Protein AF-X1TT04-F1 (afdb_monomer)

Mean predicted aligned error: 15.42 Å

Solvent-accessible surface area (backbone atoms only — not comparable to full-atom values): 13327 Å² total; per-residue (Å²): 134,83,80,74,73,79,76,74,80,78,68,80,85,55,97,66,87,85,88,72,54,62,75,74,42,63,95,49,75,36,64,63,37,73,50,68,64,34,17,49,68,59,37,52,58,70,86,73,80,67,95,70,74,78,57,73,92,75,58,85,67,85,78,64,88,74,67,52,66,62,53,50,46,49,50,48,49,51,55,49,60,69,23,33,74,77,40,77,45,82,38,61,54,45,74,81,89,59,100,59,74,47,50,67,12,65,64,59,32,64,75,67,73,50,54,81,77,74,64,67,78,80,76,73,47,74,64,57,54,49,62,72,68,42,73,74,93,63,72,75,72,76,76,77,82,75,81,58,94,84,64,83,81,89,79,49,73,66,58,53,52,36,34,76,74,32,60,64,56,28,41,40,52,74,70,71,52,56,89,70,84,79,56,68,70,58,56,53,51,51,52,51,54,50,52,52,51,52,51,53,52,45,68,73,71,105

Secondary structure (DSSP, 8-state):
-----------TTSSS-----TTTTTT--EEEEEE---BTBBTTBPPPPPSSPPPGGG--S-PPSS-HHHHHHHHHHHHHHTTEEEEEEE---S-SSSSSPPPBPHHHHHHTT--TTTS------HHHHHHHTSPP---S---PPPPPTT------HHHHHHHHH-HHHHIIIIIS---PPPPHHHHHHHHHHHHHHHHHHHHHH-

Nearest PDB structures (foldseek):
  2pjr-assembly1_G  TM=7.360E-01  e=1.125E-06  Geobacillus stearothermophilus
  7mr1-assembly1_C  TM=4.441E-01  e=1.456E-03  Escherichia coli K-12
  8b1u-assembly1_C  TM=4.060E-01  e=7.419E-03  Escherichia coli
  1w36-assembly1_C  TM=4.152E-01  e=1.423E-02  Escherichia coli
  7mr4-assembly1_C  TM=4.344E-01  e=2.396E-02  Escherichia coli K-12

InterPro domains:
  IPR000212 UvrD-like helicase [PTHR11070] (14-123)
  IPR014017 UvrD-like helicase, C-terminal [PF13361] (13-93)
  IPR027417 P-loop containing nucleoside triphosphate hydrolase [G3DSA:3.40.50.300] (9-110)
  IPR027417 P-loop containing nucleoside triphosphate hydrolase [SSF52540] (10-129)
  IPR038726 PD-(D/E)XK endonuclease-like domain, AddAB-type [PF12705] (154-204)

Foldseek 3Di:
DDPPDDPDDDDPVDPDDDDDDLVVCQPAADQEAEAPAQFPCVQVPDDDDDPDDDDPVPPPDDQDPDDSSNVVSLVSVVSRQVSHDHYYHYYHFQCPPDPGGIHGHPSVCVVVVHDPVNPDDPPQDPVNVCVVPPDPPPPPPDPQDDDDPPDDDPDDPVLVVLCVVPVVSSCVCPPVNPDDDDDPVVVVVVVVVVVVVVVVVVVVVD

Sequence (206 aa):
AGDDPAAAEIDMEIDAVNVLTVHKAKGLEFPVVIMANLVSQRFPSYFRREGIPLPDPLIKDILPSGNFHLQEERRLFYVGMTRAKKELYFTSARDCGGKRPRKISQFIMEALDLSKADVVPNKVSSLEVIERNAPPVGKKGQREETIPPTEILTLSYRRIDDYLTCPLKYRCVHIIRVPIMQHHAVVYGSALHEAVQKYYRRRLSG

Organism: NCBI:txid412755

pLDDT: mean 83.2, std 12.5, range [34.94, 97.88]

Structure (mmCIF, N/CA/C/O backbone):
data_AF-X1TT04-F1
#
_entry.id   AF-X1TT04-F1
#
loop_
_atom_site.group_PDB
_atom_site.id
_atom_site.type_symbol
_atom_site.label_atom_id
_atom_site.label_alt_id
_atom_site.label_comp_id
_atom_site.label_asym_id
_atom_site.label_entity_id
_atom_site.label_seq_id
_atom_site.pdbx_PDB_ins_code
_atom_site.Cartn_x
_atom_site.Cartn_y
_atom_site.Cartn_z
_atom_site.occupancy
_atom_site.B_iso_or_equiv
_atom_site.auth_seq_id
_atom_site.auth_comp_id
_atom_site.auth_asym_id
_atom_site.auth_atom_id
_atom_site.pdbx_PDB_model_num
ATOM 1 N N . ALA A 1 1 ? 24.170 13.467 -4.706 1.00 34.94 1 ALA A N 1
ATOM 2 C CA . ALA A 1 1 ? 22.902 14.089 -4.297 1.00 34.94 1 ALA A CA 1
ATOM 3 C C . ALA A 1 1 ? 21.804 13.305 -4.991 1.00 34.94 1 ALA A C 1
ATOM 5 O O . ALA A 1 1 ? 21.786 13.289 -6.213 1.00 34.94 1 ALA A O 1
ATOM 6 N N . GLY A 1 2 ? 21.052 12.502 -4.239 1.00 40.78 2 GLY A N 1
ATOM 7 C CA . GLY A 1 2 ? 19.919 11.765 -4.788 1.00 40.78 2 GLY A CA 1
ATOM 8 C C . GLY A 1 2 ? 18.729 12.704 -4.794 1.00 40.78 2 GLY A C 1
ATOM 9 O O . GLY A 1 2 ? 18.229 13.024 -3.721 1.00 40.78 2 GLY A O 1
ATOM 10 N N . ASP A 1 3 ? 18.340 13.179 -5.972 1.00 45.09 3 ASP A N 1
ATOM 11 C CA . ASP A 1 3 ? 17.012 13.748 -6.154 1.00 45.09 3 ASP A CA 1
ATOM 12 C C . ASP A 1 3 ? 16.016 12.610 -5.923 1.00 45.09 3 ASP A C 1
ATOM 14 O O . ASP A 1 3 ? 15.886 11.704 -6.750 1.00 45.09 3 ASP A O 1
ATOM 18 N N . ASP A 1 4 ? 15.348 12.623 -4.769 1.00 46.56 4 ASP A N 1
ATOM 19 C CA . ASP A 1 4 ? 14.064 11.944 -4.652 1.00 46.56 4 ASP A CA 1
ATOM 20 C C . ASP A 1 4 ? 13.157 12.585 -5.712 1.00 46.56 4 ASP A C 1
ATOM 22 O O . ASP A 1 4 ? 13.001 13.812 -5.704 1.00 46.56 4 ASP A O 1
ATOM 26 N N . PRO A 1 5 ? 12.596 11.819 -6.665 1.00 52.19 5 PRO A N 1
ATOM 27 C CA . PRO A 1 5 ? 11.718 12.406 -7.662 1.00 52.19 5 PRO A CA 1
ATOM 28 C C . PRO A 1 5 ? 10.579 13.117 -6.935 1.00 52.19 5 PRO A C 1
ATOM 30 O O . PRO A 1 5 ? 10.023 12.572 -5.977 1.0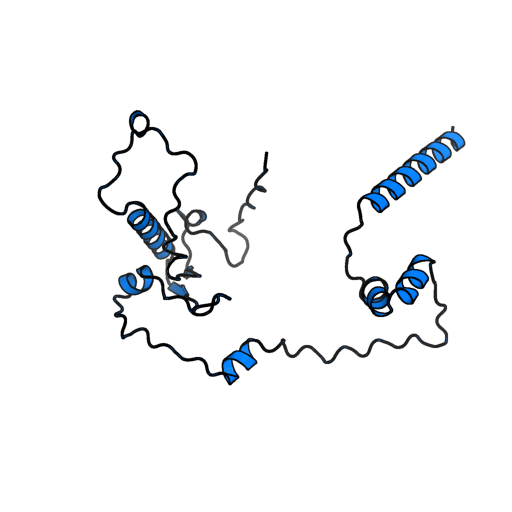0 52.19 5 PRO A O 1
ATOM 33 N N . ALA A 1 6 ? 10.248 14.331 -7.387 1.00 55.56 6 ALA A N 1
ATOM 34 C CA . ALA A 1 6 ? 9.125 15.096 -6.867 1.00 55.56 6 ALA A CA 1
ATOM 35 C C . ALA A 1 6 ? 7.911 14.167 -6.786 1.00 55.56 6 ALA A C 1
ATOM 37 O O . ALA A 1 6 ? 7.440 13.646 -7.801 1.00 55.56 6 ALA A O 1
ATOM 38 N N . ALA A 1 7 ? 7.476 13.872 -5.561 1.00 59.53 7 ALA A N 1
ATOM 39 C CA . ALA A 1 7 ? 6.348 12.991 -5.349 1.00 59.53 7 ALA A CA 1
ATOM 40 C C . ALA A 1 7 ? 5.154 13.634 -6.051 1.00 59.53 7 ALA A C 1
ATOM 42 O O . ALA A 1 7 ? 4.740 14.708 -5.624 1.00 59.53 7 ALA A O 1
ATOM 43 N N . ALA A 1 8 ? 4.659 12.997 -7.118 1.00 61.50 8 ALA A N 1
ATOM 44 C CA . ALA A 1 8 ? 3.568 13.518 -7.932 1.00 61.50 8 ALA A CA 1
ATOM 45 C C . ALA A 1 8 ? 2.470 14.089 -7.026 1.00 61.50 8 ALA A C 1
ATOM 47 O O . ALA A 1 8 ? 2.002 13.405 -6.104 1.00 61.50 8 ALA A O 1
ATOM 48 N N . GLU A 1 9 ? 2.139 15.362 -7.233 1.00 66.75 9 GLU A N 1
ATOM 49 C CA . GLU A 1 9 ? 1.009 15.982 -6.557 1.00 66.75 9 GLU A CA 1
ATOM 50 C C . GLU A 1 9 ? -0.247 15.248 -7.017 1.00 66.75 9 GLU A C 1
ATOM 52 O O . GLU A 1 9 ? -0.461 15.025 -8.209 1.00 66.75 9 GLU A O 1
ATOM 57 N N . ILE A 1 10 ? -1.013 14.758 -6.050 1.00 66.44 10 ILE A N 1
ATOM 58 C CA . ILE A 1 10 ? -2.205 13.969 -6.328 1.00 66.44 10 ILE A CA 1
ATOM 59 C C . ILE A 1 10 ? -3.331 14.971 -6.480 1.00 66.44 10 ILE A C 1
ATOM 61 O O . ILE A 1 10 ? -3.739 15.600 -5.504 1.00 66.44 10 ILE A O 1
ATOM 65 N N . ASP A 1 11 ? -3.796 15.116 -7.712 1.00 77.94 11 ASP A N 1
ATOM 66 C CA . ASP A 1 11 ? -4.992 15.876 -8.015 1.00 77.94 11 ASP A CA 1
ATOM 67 C C . ASP A 1 11 ? -6.220 15.104 -7.513 1.00 77.94 11 ASP A C 1
ATOM 69 O O . ASP A 1 11 ? -6.546 14.022 -8.005 1.00 77.94 11 ASP A O 1
ATOM 73 N N . MET A 1 12 ? -6.864 15.650 -6.481 1.00 77.25 12 MET A N 1
ATOM 74 C CA . MET A 1 12 ? -8.041 15.052 -5.850 1.00 77.25 12 MET A CA 1
ATOM 75 C C . MET A 1 12 ? -9.329 15.274 -6.655 1.00 77.25 12 MET A C 1
ATOM 77 O O . MET A 1 12 ? -10.357 14.711 -6.283 1.00 77.25 12 MET A O 1
ATOM 81 N N . GLU A 1 13 ? -9.297 16.083 -7.719 1.00 80.88 13 GLU A N 1
ATOM 82 C CA . GLU A 1 13 ? -10.451 16.310 -8.597 1.00 80.88 13 GLU A CA 1
ATOM 83 C C . GLU A 1 13 ? -10.649 15.176 -9.610 1.00 80.88 13 GLU A C 1
ATOM 85 O O . GLU A 1 13 ? -11.737 15.010 -10.164 1.00 80.88 13 GLU A O 1
ATOM 90 N N . ILE A 1 14 ? -9.618 14.358 -9.832 1.00 87.62 14 ILE A N 1
ATOM 91 C CA . ILE A 1 14 ? -9.696 13.207 -10.725 1.00 87.62 14 ILE A CA 1
ATOM 92 C C . ILE A 1 14 ? -10.577 12.129 -10.084 1.00 87.62 14 ILE A C 1
ATOM 94 O O . ILE A 1 14 ? -10.318 11.680 -8.966 1.00 87.62 14 ILE A O 1
ATOM 98 N N . ASP A 1 15 ? -11.585 11.661 -10.825 1.00 88.94 15 ASP A N 1
ATOM 99 C CA . ASP A 1 15 ? -12.436 10.534 -10.428 1.00 88.94 15 ASP A CA 1
ATOM 100 C C . ASP A 1 15 ? -11.651 9.210 -10.476 1.00 88.94 15 ASP A C 1
ATOM 102 O O . ASP A 1 15 ? -11.662 8.464 -11.459 1.00 88.94 15 ASP A O 1
ATOM 106 N N . ALA A 1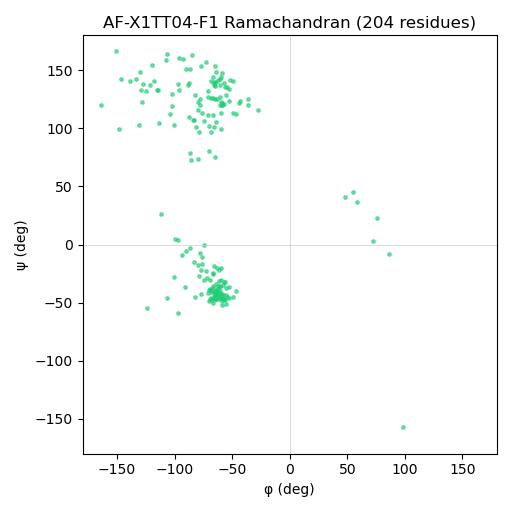 16 ? -10.875 8.964 -9.420 1.00 89.44 16 ALA A N 1
ATOM 107 C CA . ALA A 1 16 ? -9.999 7.814 -9.279 1.00 89.44 16 ALA A CA 1
ATOM 108 C C . ALA A 1 16 ? -9.806 7.408 -7.809 1.00 89.44 16 ALA A C 1
ATOM 110 O O . ALA A 1 16 ? -10.102 8.140 -6.863 1.00 89.44 16 ALA A O 1
ATOM 111 N N . VAL A 1 17 ? -9.258 6.206 -7.606 1.00 91.69 17 VAL A N 1
ATOM 112 C CA . VAL A 1 17 ? -8.887 5.719 -6.273 1.00 91.69 17 VAL A CA 1
ATOM 113 C C . VAL A 1 17 ? -7.576 6.365 -5.829 1.00 91.69 17 VAL A C 1
ATOM 115 O O . VAL A 1 17 ? -6.525 6.151 -6.434 1.00 91.69 17 VAL A O 1
ATOM 118 N N . ASN A 1 18 ? -7.625 7.092 -4.714 1.00 91.38 18 ASN A N 1
ATOM 119 C CA . ASN A 1 18 ? -6.454 7.739 -4.131 1.00 91.38 18 ASN A CA 1
ATOM 120 C C . ASN A 1 18 ? -5.604 6.750 -3.324 1.00 91.38 18 ASN A C 1
ATOM 122 O O . ASN A 1 18 ? -6.028 6.244 -2.283 1.00 91.38 18 ASN A O 1
ATOM 126 N N . VAL A 1 19 ? -4.370 6.507 -3.775 1.00 93.25 19 VAL A N 1
ATOM 127 C CA . VAL A 1 19 ? -3.396 5.660 -3.069 1.00 93.25 19 VAL A CA 1
ATOM 128 C C . VAL A 1 19 ? -2.404 6.547 -2.320 1.00 93.25 19 VAL A C 1
ATOM 130 O O . VAL A 1 19 ? -1.487 7.117 -2.907 1.00 93.25 19 VAL A O 1
ATOM 133 N N . LEU A 1 20 ? -2.594 6.664 -1.004 1.00 92.38 20 LEU A N 1
ATOM 134 C CA . LEU A 1 20 ? -1.842 7.575 -0.138 1.00 92.38 20 LEU A CA 1
ATOM 135 C C . LEU A 1 20 ? -1.079 6.837 0.961 1.00 92.38 20 LEU A C 1
ATOM 137 O O . LEU A 1 20 ? -1.480 5.772 1.429 1.00 92.38 20 LEU A O 1
ATOM 141 N N . THR A 1 21 ? 0.004 7.456 1.436 1.00 92.62 21 THR A N 1
ATOM 142 C CA . THR A 1 21 ? 0.583 7.090 2.733 1.00 92.62 21 THR A CA 1
ATOM 143 C C . THR A 1 21 ? -0.270 7.679 3.858 1.00 92.62 21 THR A C 1
ATOM 145 O O . THR A 1 21 ? -0.893 8.727 3.692 1.00 92.62 21 THR A O 1
ATOM 148 N N . VAL A 1 22 ? -0.256 7.048 5.036 1.00 92.44 22 VAL A N 1
ATOM 149 C CA . VAL A 1 22 ? -1.005 7.529 6.216 1.00 92.44 22 VAL A CA 1
ATOM 150 C C . VAL A 1 22 ? -0.643 8.980 6.567 1.00 92.44 22 VAL A C 1
ATOM 152 O O . VAL A 1 22 ? -1.518 9.770 6.906 1.00 92.44 22 VAL A O 1
ATOM 155 N N . HIS A 1 23 ? 0.630 9.353 6.407 1.00 90.81 23 HIS A N 1
ATOM 156 C CA . HIS A 1 23 ? 1.103 10.722 6.614 1.00 90.81 23 HIS A CA 1
ATOM 157 C C . HIS A 1 23 ? 0.494 11.709 5.611 1.00 90.81 23 HIS A C 1
ATOM 159 O O . HIS A 1 23 ? 0.001 12.756 6.021 1.00 90.81 23 HIS A O 1
ATOM 165 N N . LYS A 1 24 ? 0.481 11.368 4.312 1.00 90.75 24 LYS A N 1
ATOM 166 C CA . LYS A 1 24 ? -0.113 12.220 3.267 1.00 90.75 24 LYS A CA 1
ATOM 167 C C . LYS A 1 24 ? -1.632 12.347 3.393 1.00 90.75 24 LYS A C 1
ATOM 169 O O . LYS A 1 24 ? -2.190 13.337 2.946 1.00 90.75 24 LYS A O 1
ATOM 174 N N . ALA A 1 25 ? -2.298 11.373 4.009 1.00 91.56 25 ALA A N 1
ATOM 175 C CA . ALA A 1 25 ? -3.738 11.428 4.240 1.00 91.56 25 ALA A CA 1
ATOM 176 C C . ALA A 1 25 ? -4.141 12.376 5.389 1.00 91.56 25 ALA A C 1
ATOM 178 O O . ALA A 1 25 ? -5.328 12.644 5.573 1.00 91.56 25 ALA A O 1
ATOM 179 N N . LYS A 1 26 ? -3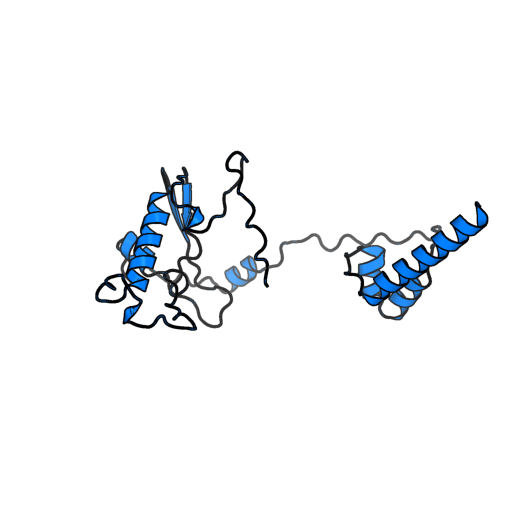.191 12.874 6.196 1.00 91.25 26 LYS A N 1
ATOM 180 C CA . LYS A 1 26 ? -3.487 13.760 7.330 1.00 91.25 26 LYS A CA 1
ATOM 181 C C . LYS A 1 26 ? -4.160 15.050 6.847 1.00 91.25 26 LYS A C 1
ATOM 183 O O . LYS A 1 26 ? -3.623 15.750 6.001 1.00 91.25 26 LYS A O 1
ATOM 188 N N . GLY A 1 27 ? -5.314 15.376 7.430 1.00 91.75 27 GLY A N 1
ATOM 189 C CA . GLY A 1 27 ? -6.108 16.556 7.056 1.00 91.75 27 GLY A CA 1
ATOM 190 C C . GLY A 1 27 ? -7.068 16.324 5.886 1.00 91.75 27 GLY A C 1
ATOM 191 O O . GLY A 1 27 ? -7.921 17.167 5.639 1.00 91.75 27 GLY A O 1
ATOM 192 N N . LEU A 1 28 ? -6.982 15.171 5.220 1.00 92.94 28 LEU A N 1
ATOM 193 C CA . LEU A 1 28 ? -7.941 14.736 4.209 1.00 92.94 28 LEU A CA 1
ATOM 194 C C . LEU A 1 28 ? -8.987 13.811 4.835 1.00 92.94 28 LEU A C 1
ATOM 196 O O . LEU A 1 28 ? -8.763 13.238 5.904 1.00 92.94 28 LEU A O 1
ATOM 200 N N . GLU A 1 29 ? -10.126 13.650 4.171 1.00 94.75 29 GLU A N 1
ATOM 201 C CA . GLU A 1 29 ? -11.177 12.723 4.586 1.00 94.75 29 GLU A CA 1
ATOM 202 C C . GLU A 1 29 ? -11.885 12.139 3.366 1.00 94.75 29 GLU A C 1
ATOM 204 O O . GLU A 1 29 ? -12.158 12.849 2.398 1.00 94.75 29 GLU A O 1
ATOM 209 N N . PHE A 1 30 ? -12.245 10.860 3.441 1.00 95.19 30 PHE A N 1
ATOM 210 C CA . PHE A 1 30 ? -12.817 10.112 2.326 1.00 95.19 30 PHE A CA 1
ATOM 211 C C . PHE A 1 30 ? -14.092 9.376 2.756 1.00 95.19 30 PHE A C 1
ATOM 213 O O . PHE A 1 30 ? -14.190 8.938 3.905 1.00 95.19 30 PHE A O 1
ATOM 220 N N . PRO A 1 31 ? -15.079 9.192 1.857 1.00 96.06 31 PRO A N 1
ATOM 221 C CA . PRO A 1 31 ? -16.264 8.384 2.148 1.00 96.06 31 PRO A CA 1
ATOM 222 C C . PRO A 1 31 ? -15.909 6.963 2.601 1.00 96.06 31 PRO A C 1
ATOM 224 O O . PRO A 1 31 ? -16.467 6.475 3.583 1.00 96.06 31 PRO A O 1
ATOM 227 N N . VAL A 1 32 ? -14.946 6.342 1.917 1.00 97.31 32 VAL A N 1
ATOM 228 C CA . VAL A 1 32 ? -14.467 4.982 2.173 1.00 97.31 32 VAL A CA 1
ATOM 229 C C . VAL A 1 32 ? -12.948 5.008 2.290 1.00 97.31 32 VAL A C 1
ATOM 231 O O . VAL A 1 32 ? -12.276 5.599 1.445 1.00 97.31 32 VAL A O 1
ATOM 234 N N . VAL A 1 33 ? -12.399 4.357 3.316 1.00 97.75 33 VAL A N 1
ATOM 235 C CA . VAL A 1 33 ? -10.948 4.199 3.497 1.00 97.75 33 VAL A CA 1
ATOM 236 C C . VAL A 1 33 ? -10.603 2.725 3.626 1.00 97.75 33 VAL A C 1
ATOM 238 O O . VAL A 1 33 ? -11.193 1.998 4.421 1.00 97.75 33 VAL A O 1
ATOM 241 N N . ILE A 1 34 ? -9.596 2.293 2.869 1.00 97.88 34 ILE A N 1
ATOM 242 C CA . ILE A 1 34 ? -9.035 0.945 2.953 1.00 97.88 34 ILE A CA 1
ATOM 243 C C . ILE A 1 34 ? -7.607 1.065 3.479 1.00 97.88 34 ILE A C 1
ATOM 245 O O . ILE A 1 34 ? -6.692 1.460 2.756 1.00 97.88 34 ILE A O 1
ATOM 249 N N . MET A 1 35 ? -7.397 0.714 4.746 1.00 96.44 35 MET A N 1
ATOM 250 C CA . MET A 1 35 ? -6.060 0.653 5.328 1.00 96.44 35 MET A CA 1
ATOM 251 C C . MET A 1 35 ? -5.427 -0.696 4.993 1.00 96.44 35 MET A C 1
ATOM 253 O O . MET A 1 35 ? -5.810 -1.744 5.525 1.00 96.44 35 MET A O 1
ATOM 257 N N . ALA A 1 36 ? -4.464 -0.662 4.075 1.00 94.19 36 ALA A N 1
ATOM 258 C CA . ALA A 1 36 ? -3.834 -1.856 3.539 1.00 94.19 36 ALA A CA 1
ATOM 259 C C . ALA A 1 36 ? -2.562 -2.280 4.283 1.00 94.19 36 ALA A C 1
ATOM 261 O O . ALA A 1 36 ? -1.895 -1.479 4.935 1.00 94.19 36 ALA A O 1
ATOM 262 N N . ASN A 1 37 ? -2.195 -3.556 4.117 1.00 91.38 37 ASN A N 1
ATOM 263 C CA . ASN A 1 37 ? -0.932 -4.128 4.597 1.00 91.38 37 ASN A CA 1
ATOM 264 C C . ASN A 1 37 ? -0.724 -4.002 6.121 1.00 91.38 37 ASN A C 1
ATOM 266 O O . ASN A 1 37 ? 0.396 -3.820 6.608 1.00 91.38 37 ASN A O 1
ATOM 270 N N . LEU A 1 38 ? -1.809 -4.136 6.887 1.00 94.12 38 LEU A N 1
ATOM 271 C CA . LEU A 1 38 ? -1.806 -4.082 8.347 1.00 94.12 38 LEU A CA 1
ATOM 272 C C . LEU A 1 38 ? -1.335 -5.415 8.932 1.00 94.12 38 LEU A C 1
ATOM 274 O O . LEU A 1 38 ? -2.086 -6.247 9.453 1.00 94.12 38 LEU A O 1
ATOM 278 N N . VAL A 1 39 ? -0.037 -5.624 8.801 1.00 92.44 39 VAL A N 1
ATOM 279 C CA . VAL A 1 39 ? 0.671 -6.840 9.170 1.00 92.44 39 VAL A CA 1
ATOM 280 C C . VAL A 1 39 ? 1.687 -6.495 10.257 1.00 92.44 39 VAL A C 1
ATOM 282 O O . VAL A 1 39 ? 2.341 -5.451 10.211 1.00 92.44 39 VAL A O 1
ATOM 285 N N . SER A 1 40 ? 1.845 -7.379 11.242 1.00 89.38 40 SER A N 1
ATOM 286 C CA . SER A 1 40 ? 2.838 -7.219 12.304 1.00 89.38 40 SER A CA 1
ATOM 287 C C . SER A 1 40 ? 4.225 -6.984 11.702 1.00 89.38 40 SER A C 1
ATOM 289 O O . SER A 1 40 ? 4.638 -7.706 10.788 1.00 89.38 40 SER A O 1
ATOM 291 N N . GLN A 1 41 ? 4.941 -5.989 12.235 1.00 87.69 41 GLN A N 1
ATOM 292 C CA . GLN A 1 41 ? 6.271 -5.559 11.789 1.00 87.69 41 GLN A CA 1
ATOM 293 C C . GLN A 1 41 ? 6.322 -4.817 10.442 1.00 87.69 41 GLN A C 1
ATOM 295 O O . GLN A 1 41 ? 7.404 -4.482 9.953 1.00 87.69 41 GLN A O 1
ATOM 300 N N . ARG A 1 42 ? 5.165 -4.565 9.824 1.00 89.50 42 ARG A N 1
ATOM 301 C CA . ARG A 1 42 ? 4.997 -3.591 8.736 1.00 89.50 42 ARG A CA 1
ATOM 302 C C . ARG A 1 42 ? 4.271 -2.356 9.242 1.00 89.50 42 ARG A C 1
ATOM 304 O O . ARG A 1 42 ? 4.719 -1.252 8.968 1.00 89.50 42 ARG A O 1
ATOM 311 N N . PHE A 1 43 ? 3.192 -2.576 9.984 1.00 91.94 43 PHE A N 1
ATOM 312 C CA . PHE A 1 43 ? 2.419 -1.538 10.645 1.00 91.94 43 PHE A CA 1
ATOM 313 C C . PHE A 1 43 ? 1.842 -2.133 11.945 1.00 91.94 43 PHE A C 1
ATOM 315 O O . PHE A 1 43 ? 0.884 -2.903 11.866 1.00 91.94 43 PHE A O 1
ATOM 322 N N . PRO A 1 44 ? 2.431 -1.891 13.130 1.00 92.06 44 PRO A N 1
ATOM 323 C CA . PRO A 1 44 ? 3.540 -0.975 13.367 1.00 92.06 44 PRO A CA 1
ATOM 324 C C . PRO A 1 44 ? 4.841 -1.433 12.707 1.00 92.06 44 PRO A C 1
ATOM 326 O O . PRO A 1 44 ? 5.128 -2.635 12.627 1.00 92.06 44 PRO A O 1
ATOM 329 N N . SER A 1 45 ? 5.614 -0.464 12.230 1.00 89.75 45 SER A N 1
ATOM 330 C CA . SER A 1 45 ? 6.954 -0.690 11.698 1.00 89.75 45 SER A CA 1
ATOM 331 C C . SER A 1 45 ? 7.964 -0.992 12.817 1.00 89.75 45 SER A C 1
ATOM 333 O O . SER A 1 45 ? 7.763 -0.631 13.980 1.00 89.75 45 SER A O 1
ATOM 335 N N . TYR A 1 46 ? 9.077 -1.655 12.481 1.00 85.56 46 TYR A N 1
ATOM 336 C CA . TYR A 1 46 ? 10.210 -1.759 13.405 1.00 85.56 46 TYR A CA 1
ATOM 337 C C . TYR A 1 46 ? 10.810 -0.377 13.658 1.00 85.56 46 TYR A C 1
ATOM 339 O O . TYR A 1 46 ? 11.086 0.351 12.704 1.00 85.56 46 TYR A O 1
ATOM 347 N N . PHE A 1 47 ? 11.117 -0.076 14.921 1.00 82.50 47 PHE A N 1
ATOM 348 C CA . PHE A 1 47 ? 11.917 1.098 15.249 1.00 82.50 47 PHE A CA 1
ATOM 349 C C . PHE A 1 47 ? 13.276 0.998 14.555 1.00 82.50 47 PHE A C 1
ATOM 351 O O . PHE A 1 47 ? 14.037 0.050 14.779 1.00 82.50 47 PHE A O 1
ATOM 358 N N . ARG A 1 48 ? 13.579 1.978 13.705 1.00 77.88 48 ARG A N 1
ATOM 359 C CA . ARG A 1 48 ? 14.902 2.138 13.112 1.00 77.88 48 ARG A CA 1
ATOM 360 C C . ARG A 1 48 ? 15.614 3.248 13.857 1.00 77.88 48 ARG A C 1
ATOM 362 O O . ARG A 1 48 ? 15.146 4.379 13.866 1.00 77.88 48 ARG A O 1
ATOM 369 N N . ARG A 1 49 ? 16.748 2.910 14.469 1.00 71.19 49 ARG A N 1
ATOM 370 C CA . ARG A 1 49 ? 17.652 3.921 15.016 1.00 71.19 49 ARG A CA 1
ATOM 371 C C . ARG A 1 49 ? 18.198 4.761 13.868 1.00 71.19 49 ARG A C 1
ATOM 373 O O . ARG A 1 49 ? 18.524 4.217 12.811 1.00 71.19 49 ARG A O 1
ATOM 380 N N . GLU A 1 50 ? 18.303 6.060 14.096 1.00 73.31 50 GLU A N 1
ATOM 381 C CA . GLU A 1 50 ? 19.033 6.945 13.196 1.00 73.31 50 GLU A CA 1
ATOM 382 C C . GLU A 1 50 ? 20.498 6.500 13.117 1.00 73.31 50 GLU A C 1
ATOM 384 O O . GLU A 1 50 ? 21.076 6.037 14.103 1.00 73.31 50 GLU A O 1
ATOM 389 N N . GLY A 1 51 ? 21.093 6.598 11.925 1.00 75.75 51 GLY A N 1
ATOM 390 C CA . GLY A 1 51 ? 22.479 6.174 11.704 1.00 75.75 51 GLY A CA 1
ATOM 391 C C . GLY A 1 51 ? 23.502 7.035 12.450 1.00 75.75 51 GLY A C 1
ATOM 392 O O . GLY A 1 51 ? 24.593 6.558 12.749 1.00 75.75 51 GLY A O 1
ATOM 393 N N . ILE A 1 52 ? 23.141 8.280 12.769 1.00 82.06 52 ILE A N 1
ATOM 394 C CA . ILE A 1 52 ? 23.948 9.222 13.544 1.00 82.06 52 ILE A CA 1
ATOM 395 C C . ILE A 1 52 ? 23.029 9.790 14.630 1.00 82.06 52 ILE A C 1
ATOM 397 O O . ILE A 1 52 ? 22.174 10.610 14.303 1.00 82.06 52 ILE A O 1
ATOM 401 N N . PRO A 1 53 ? 23.141 9.343 15.891 1.00 75.00 53 PRO A N 1
ATOM 402 C CA . PRO A 1 53 ? 22.303 9.871 16.958 1.00 75.00 53 PRO A CA 1
ATOM 403 C C . PRO A 1 53 ? 22.679 11.325 17.251 1.00 75.00 53 PRO A C 1
ATOM 405 O O . PRO A 1 53 ? 23.864 11.671 17.278 1.00 75.00 53 PRO A O 1
ATOM 408 N N . LEU A 1 54 ? 21.681 12.170 17.512 1.00 76.94 54 LEU A N 1
ATOM 409 C CA . LEU A 1 54 ? 21.952 13.485 18.079 1.00 76.94 54 LEU A CA 1
ATOM 410 C C . LEU A 1 54 ? 22.522 13.331 19.501 1.00 76.94 54 LEU A C 1
ATOM 412 O O . LEU A 1 54 ? 22.002 12.531 20.277 1.00 76.94 54 LEU A O 1
ATOM 416 N N . PRO A 1 55 ? 23.563 14.099 19.862 1.00 81.25 55 PRO A N 1
ATOM 417 C CA . PRO A 1 55 ? 24.029 14.198 21.238 1.00 81.25 55 PRO A CA 1
ATOM 418 C C . PRO A 1 55 ? 22.890 14.593 22.184 1.00 81.25 55 PRO A C 1
ATOM 420 O O . PRO A 1 55 ? 22.179 15.557 21.899 1.00 81.25 55 PRO A O 1
ATOM 423 N N . ASP A 1 56 ? 22.781 13.923 23.335 1.00 79.38 56 ASP A N 1
ATOM 424 C CA . ASP A 1 56 ? 21.745 14.180 24.351 1.00 79.38 56 ASP A CA 1
ATOM 425 C C . ASP A 1 56 ? 21.536 15.674 24.690 1.00 79.38 56 ASP A C 1
ATOM 427 O O . ASP A 1 56 ? 20.384 16.097 24.776 1.00 79.38 56 ASP A O 1
ATOM 431 N N . PRO A 1 57 ? 22.583 16.527 24.800 1.00 82.56 57 PRO A N 1
ATOM 432 C CA . PRO A 1 57 ? 22.403 17.953 25.096 1.00 82.56 57 PRO A CA 1
ATOM 433 C C . PRO A 1 57 ? 21.682 18.749 23.997 1.00 82.56 57 PRO A C 1
ATOM 435 O O . PRO A 1 57 ? 21.232 19.867 24.242 1.00 82.56 57 PRO A O 1
ATOM 438 N N . LEU A 1 58 ? 21.621 18.219 22.771 1.00 79.44 58 LEU A N 1
ATOM 439 C CA . LEU A 1 58 ? 20.963 18.853 21.626 1.00 79.44 58 LEU A CA 1
ATOM 440 C C . LEU A 1 58 ? 19.506 18.400 21.461 1.00 79.44 58 LEU A C 1
ATOM 442 O O . LEU A 1 58 ? 18.772 18.996 20.669 1.00 79.44 58 LEU A O 1
ATOM 446 N N . ILE A 1 59 ? 19.072 17.387 22.216 1.00 77.50 59 ILE A N 1
ATOM 447 C CA . ILE A 1 59 ? 17.690 16.911 22.233 1.00 77.50 59 ILE A CA 1
ATOM 448 C C . ILE A 1 59 ? 16.891 17.829 23.163 1.00 77.50 59 ILE A C 1
ATOM 450 O O . ILE A 1 59 ? 16.972 17.738 24.384 1.00 77.50 59 ILE A O 1
ATOM 454 N N . LYS A 1 60 ? 16.136 18.762 22.574 1.00 71.00 60 LYS A N 1
ATOM 455 C CA . LYS A 1 60 ? 15.312 19.733 23.319 1.00 71.00 60 LYS A CA 1
ATOM 456 C C . LYS A 1 60 ? 13.953 19.176 23.748 1.00 71.00 60 LYS A C 1
ATOM 458 O O . LYS A 1 60 ? 13.296 19.771 24.599 1.00 71.00 60 LYS A O 1
ATOM 463 N N . ASP A 1 61 ? 13.544 18.054 23.166 1.00 73.81 61 ASP A N 1
ATOM 464 C CA . ASP A 1 61 ? 12.253 17.433 23.430 1.00 73.81 61 ASP A CA 1
ATOM 465 C C . ASP A 1 61 ? 12.343 16.462 24.611 1.00 73.81 61 ASP A C 1
ATOM 467 O O . ASP A 1 61 ? 13.270 15.657 24.720 1.00 73.81 61 ASP A O 1
ATOM 471 N N . ILE A 1 62 ? 11.339 16.501 25.488 1.00 67.06 62 ILE A N 1
ATOM 472 C CA . ILE A 1 62 ? 11.178 15.508 26.551 1.00 67.06 62 ILE A CA 1
ATOM 473 C C . ILE A 1 62 ? 10.765 14.201 25.872 1.00 67.06 62 ILE A C 1
ATOM 475 O O . ILE A 1 62 ? 9.605 14.039 25.489 1.00 67.06 62 ILE A O 1
ATOM 479 N N . LEU A 1 63 ? 11.708 13.272 25.704 1.00 64.25 63 LEU A N 1
ATOM 480 C CA . LEU A 1 63 ? 11.400 11.939 25.192 1.00 64.25 63 LEU A CA 1
ATOM 481 C C . LEU A 1 63 ? 10.407 11.260 26.153 1.00 64.25 63 LEU A C 1
ATOM 483 O O . LEU A 1 63 ? 10.727 11.089 27.334 1.00 64.25 63 LEU A O 1
ATOM 487 N N . PRO A 1 64 ? 9.201 10.881 25.692 1.00 64.06 64 PRO A N 1
ATOM 488 C CA . PRO A 1 64 ? 8.222 10.229 26.550 1.00 64.06 64 PRO A CA 1
ATOM 489 C C . PRO A 1 64 ? 8.779 8.927 27.122 1.00 64.06 64 PRO A C 1
ATOM 491 O O . PRO A 1 64 ? 9.496 8.189 26.442 1.00 64.06 64 PRO A O 1
ATOM 494 N N . SER A 1 65 ? 8.419 8.608 28.363 1.00 64.44 65 SER A N 1
ATOM 495 C CA . SER A 1 65 ? 8.771 7.325 28.963 1.00 64.44 65 SER A CA 1
ATOM 496 C C . SER A 1 65 ? 8.071 6.164 28.232 1.00 64.44 65 SER A C 1
ATOM 498 O O . SER A 1 65 ? 6.899 6.239 27.854 1.00 64.44 65 SER A O 1
ATOM 500 N N . GLY A 1 66 ? 8.801 5.064 28.018 1.00 74.00 66 GLY A N 1
ATOM 501 C CA . GLY A 1 66 ? 8.298 3.856 27.354 1.00 74.00 66 GLY A CA 1
ATOM 502 C C . GLY A 1 66 ? 8.664 3.744 25.868 1.00 74.00 66 GLY A C 1
ATOM 503 O O . GLY A 1 66 ? 9.659 4.292 25.403 1.00 74.00 66 GLY A O 1
ATOM 504 N N . ASN A 1 67 ? 7.887 2.962 25.110 1.00 83.44 67 ASN A N 1
ATOM 505 C CA . ASN A 1 67 ? 8.150 2.709 23.689 1.00 83.44 67 ASN A CA 1
ATOM 506 C C . ASN A 1 67 ? 7.522 3.806 22.810 1.00 83.44 67 ASN A C 1
ATOM 508 O O . ASN A 1 67 ? 6.443 3.612 22.247 1.00 83.44 67 ASN A O 1
ATOM 512 N N . PHE A 1 68 ? 8.191 4.962 22.729 1.00 83.75 68 PHE A N 1
ATOM 513 C CA . PHE A 1 68 ? 7.723 6.139 21.984 1.00 83.75 68 PHE A CA 1
ATOM 514 C C . PHE A 1 68 ? 7.360 5.823 20.527 1.00 83.75 68 PHE A C 1
ATOM 516 O O . PHE A 1 68 ? 6.277 6.180 20.075 1.00 83.75 68 PHE A O 1
ATOM 523 N N . HIS A 1 69 ? 8.211 5.072 19.820 1.00 87.31 69 HIS A N 1
ATOM 524 C CA . HIS A 1 69 ? 7.964 4.666 18.430 1.00 87.31 69 HIS A CA 1
ATOM 525 C C . HIS A 1 69 ? 6.625 3.950 18.263 1.00 87.31 69 HIS A C 1
ATOM 527 O O . HIS A 1 69 ? 5.843 4.255 17.369 1.00 87.31 69 HIS A O 1
ATOM 533 N N . LEU A 1 70 ? 6.328 3.013 19.165 1.00 90.62 70 LEU A N 1
ATOM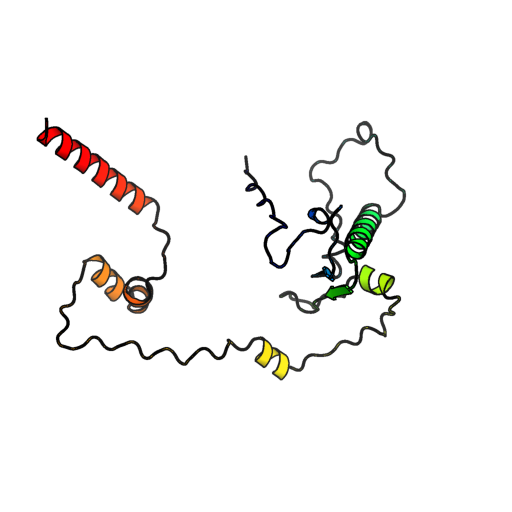 534 C CA . LEU A 1 70 ? 5.074 2.272 19.121 1.00 90.62 70 LEU A CA 1
ATOM 535 C C . LEU A 1 70 ? 3.861 3.168 19.397 1.00 90.62 70 LEU A C 1
ATOM 537 O O . LEU A 1 70 ? 2.795 2.945 18.825 1.00 90.62 70 LEU A O 1
ATOM 541 N N . GLN A 1 71 ? 4.010 4.155 20.284 1.00 90.50 71 GLN A N 1
ATOM 542 C CA . GLN A 1 71 ? 2.961 5.133 20.565 1.00 90.50 71 GLN A CA 1
ATOM 543 C C . GLN A 1 71 ? 2.723 6.051 19.362 1.00 90.50 71 GLN A C 1
ATOM 545 O O . GLN A 1 71 ? 1.570 6.337 19.049 1.00 90.50 71 GLN A O 1
ATOM 550 N N . GLU A 1 72 ? 3.775 6.459 18.655 1.00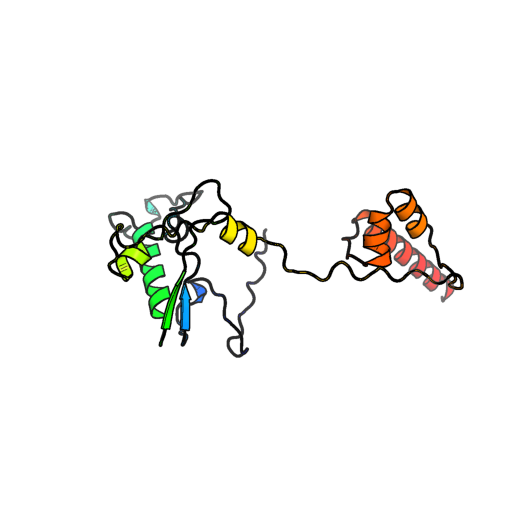 90.38 72 GLU A N 1
ATOM 551 C CA . GLU A 1 72 ? 3.651 7.278 17.448 1.00 90.38 72 GLU A CA 1
ATOM 552 C C . GLU A 1 72 ? 3.010 6.496 16.294 1.00 90.38 72 GLU A C 1
ATOM 554 O O . GLU A 1 72 ? 2.033 6.947 15.705 1.00 90.38 72 GLU A O 1
ATOM 559 N N . GLU A 1 73 ? 3.440 5.257 16.044 1.00 94.00 73 GLU A N 1
ATOM 560 C CA . GLU A 1 73 ? 2.793 4.364 15.068 1.00 94.00 73 GLU A CA 1
ATOM 561 C C . GLU A 1 73 ? 1.307 4.125 15.399 1.00 94.00 73 GLU A C 1
ATOM 563 O O . GLU A 1 73 ? 0.465 4.035 14.504 1.00 94.00 73 GLU A O 1
ATOM 568 N N . ARG A 1 74 ? 0.955 4.073 16.689 1.00 94.56 74 ARG A N 1
ATOM 569 C CA . ARG A 1 74 ? -0.436 3.972 17.154 1.00 94.56 74 ARG A CA 1
ATOM 570 C C . ARG A 1 74 ? -1.226 5.257 16.888 1.00 94.56 74 ARG A C 1
ATOM 572 O O . ARG A 1 74 ? -2.388 5.178 16.493 1.00 94.56 74 ARG A O 1
ATOM 579 N N . ARG A 1 75 ? -0.613 6.435 17.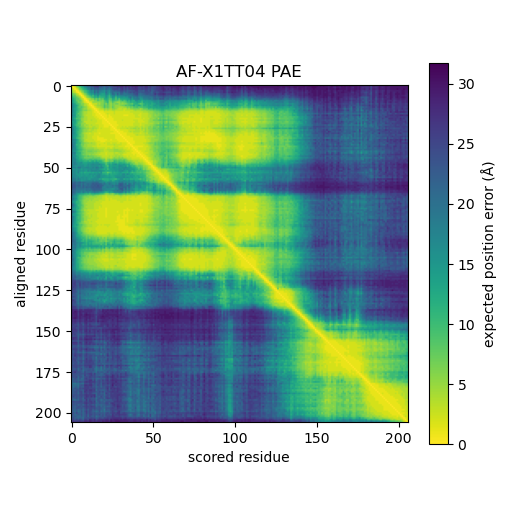048 1.00 94.12 75 ARG A N 1
ATOM 580 C CA . ARG A 1 75 ? -1.220 7.721 16.656 1.00 94.12 75 ARG A CA 1
ATOM 581 C C . ARG A 1 75 ? -1.442 7.778 15.149 1.00 94.12 75 ARG A C 1
ATOM 583 O O . ARG A 1 75 ? -2.523 8.168 14.719 1.00 94.12 75 ARG A O 1
ATOM 590 N N . LEU A 1 76 ? -0.478 7.316 14.353 1.00 94.38 76 LEU A N 1
ATOM 591 C CA . LEU A 1 76 ? -0.629 7.203 12.902 1.00 94.38 76 LEU A CA 1
ATOM 592 C C . LEU A 1 76 ? -1.770 6.256 12.523 1.00 94.38 76 LEU A C 1
ATOM 594 O O . LEU A 1 76 ? -2.574 6.596 11.658 1.00 94.38 76 LEU A O 1
ATOM 598 N N . PHE A 1 77 ? -1.892 5.107 13.196 1.00 96.19 77 PHE A N 1
ATOM 599 C CA . PHE A 1 77 ? -3.019 4.194 12.994 1.00 96.19 77 PHE A CA 1
ATOM 600 C C . PHE A 1 77 ? -4.360 4.907 13.195 1.00 96.19 77 PHE A C 1
ATOM 602 O O . PHE A 1 77 ? -5.216 4.881 12.313 1.00 96.19 77 PHE A O 1
ATOM 609 N N . TYR A 1 78 ? -4.503 5.602 14.325 1.00 95.88 78 TYR A N 1
ATOM 610 C CA . TYR A 1 78 ? -5.702 6.360 14.667 1.00 95.88 78 TYR A CA 1
ATOM 611 C C . TYR A 1 78 ? -5.997 7.479 13.656 1.00 95.88 78 TYR A C 1
ATOM 613 O O . TYR A 1 78 ? -7.142 7.662 13.234 1.00 95.88 78 TYR A O 1
ATOM 621 N N . VAL A 1 79 ? -4.967 8.205 13.206 1.00 96.19 79 VAL A N 1
ATOM 622 C CA . VAL A 1 79 ? -5.113 9.206 12.140 1.00 96.19 79 VAL A CA 1
ATOM 623 C C . VAL A 1 79 ? -5.661 8.549 10.879 1.00 96.19 79 VAL A C 1
ATOM 625 O O . VAL A 1 79 ? -6.622 9.067 10.325 1.00 96.19 79 VAL A O 1
ATOM 628 N N . GLY A 1 80 ? -5.118 7.401 10.467 1.00 96.06 80 GLY A N 1
ATOM 629 C CA . GLY A 1 80 ? -5.600 6.638 9.315 1.00 96.06 80 GLY A CA 1
ATOM 630 C C . GLY A 1 80 ? -7.069 6.225 9.435 1.00 96.06 80 GLY A C 1
ATOM 631 O O . GLY A 1 80 ? -7.842 6.452 8.506 1.00 96.06 80 GLY A O 1
ATOM 632 N N . MET A 1 81 ? -7.474 5.695 10.594 1.00 96.62 81 MET A N 1
ATOM 633 C CA . MET A 1 81 ? -8.864 5.295 10.853 1.00 96.62 81 MET A CA 1
ATOM 634 C C . MET A 1 81 ? -9.830 6.477 10.745 1.00 96.62 81 MET A C 1
ATOM 636 O O . MET A 1 81 ? -10.876 6.379 10.111 1.00 96.62 81 MET A O 1
ATOM 640 N N . THR A 1 82 ? -9.453 7.619 11.323 1.00 96.50 82 THR A N 1
ATOM 641 C CA . THR A 1 82 ? -10.295 8.826 11.366 1.00 96.50 82 THR A CA 1
ATOM 642 C C . THR A 1 82 ? -10.379 9.568 10.034 1.00 96.50 82 THR A C 1
ATOM 644 O O . THR A 1 82 ? -11.058 10.584 9.956 1.00 96.50 82 THR A O 1
ATOM 647 N N . ARG A 1 83 ? -9.708 9.094 8.974 1.00 96.31 83 ARG A N 1
ATOM 648 C CA . ARG A 1 83 ? -9.907 9.635 7.620 1.00 96.31 83 ARG A CA 1
ATOM 649 C C . ARG A 1 83 ? -11.213 9.133 6.987 1.00 96.31 83 ARG A C 1
ATOM 651 O O . ARG A 1 83 ? -11.642 9.700 5.985 1.00 96.31 83 ARG A O 1
ATOM 658 N N . ALA A 1 84 ? -11.813 8.064 7.517 1.00 97.56 84 ALA A N 1
ATOM 659 C CA . ALA A 1 84 ? -13.039 7.470 6.989 1.00 97.56 84 ALA A CA 1
ATOM 660 C C . ALA A 1 84 ? -14.290 8.210 7.478 1.00 97.56 84 ALA A C 1
ATOM 662 O O . ALA A 1 84 ? -14.478 8.374 8.681 1.00 97.56 84 ALA A O 1
ATOM 663 N N . LYS A 1 85 ? -15.178 8.596 6.554 1.00 97.06 85 LYS A N 1
ATOM 664 C CA . LYS A 1 85 ? -16.476 9.214 6.880 1.00 97.06 85 LYS A CA 1
ATOM 665 C C . LYS A 1 85 ? -17.610 8.206 7.041 1.00 97.06 85 LYS A C 1
ATOM 667 O O . LYS A 1 85 ? -18.505 8.444 7.844 1.00 97.06 85 LYS A O 1
ATOM 672 N N . LYS A 1 86 ? -17.623 7.135 6.238 1.00 97.62 86 LYS A N 1
ATOM 673 C CA . LYS A 1 86 ? -18.713 6.142 6.223 1.00 97.62 86 LYS A CA 1
ATOM 674 C C . LYS A 1 86 ? -18.208 4.732 6.484 1.00 97.62 86 LYS A C 1
ATOM 676 O O . LYS A 1 86 ? -18.696 4.077 7.395 1.00 97.62 86 LYS A O 1
ATOM 681 N N . GLU A 1 87 ? -17.233 4.280 5.701 1.00 97.81 87 GLU A N 1
ATOM 682 C CA . GLU A 1 87 ? -16.751 2.900 5.762 1.00 97.81 87 GLU A CA 1
ATOM 683 C C . GLU A 1 87 ? -15.235 2.845 5.925 1.00 97.81 87 GLU A C 1
ATOM 685 O O . GLU A 1 87 ? -14.486 3.579 5.272 1.00 97.81 87 GLU A O 1
ATOM 690 N N . LEU A 1 88 ? -14.787 1.938 6.788 1.00 97.25 88 LEU A N 1
ATOM 691 C CA . LEU A 1 88 ? -13.383 1.673 7.054 1.00 97.25 88 LEU A CA 1
ATOM 692 C C . LEU A 1 88 ? -13.126 0.177 6.907 1.00 97.25 88 LEU A C 1
ATOM 694 O O . LEU A 1 88 ? -13.720 -0.636 7.612 1.00 97.25 88 LEU A O 1
ATOM 698 N N . TYR A 1 89 ? -12.198 -0.173 6.024 1.00 96.81 89 TYR A N 1
ATOM 699 C CA . TYR A 1 89 ? -11.773 -1.548 5.806 1.00 96.81 89 TYR A CA 1
ATOM 700 C C . TYR A 1 89 ? -10.321 -1.725 6.234 1.00 96.81 89 TYR A C 1
ATOM 702 O O . TYR A 1 89 ? -9.436 -0.962 5.840 1.00 96.81 89 TYR A O 1
ATOM 710 N N . PHE A 1 90 ? -10.063 -2.785 6.995 1.00 95.38 90 PHE A N 1
ATOM 711 C CA . PHE A 1 90 ? -8.717 -3.227 7.338 1.00 95.38 90 PHE A CA 1
ATOM 712 C C . PHE A 1 90 ? -8.335 -4.433 6.488 1.00 95.38 90 PHE A C 1
ATOM 714 O O . PHE A 1 90 ? -9.075 -5.415 6.442 1.00 95.38 90 PHE A O 1
ATOM 721 N N . THR A 1 91 ? -7.162 -4.402 5.851 1.00 92.75 91 THR A N 1
ATOM 722 C CA . THR A 1 91 ? -6.652 -5.573 5.125 1.00 92.75 91 THR A CA 1
ATOM 723 C C . THR A 1 91 ? -5.299 -6.024 5.659 1.00 92.75 91 THR A C 1
ATOM 725 O O . THR A 1 91 ? -4.397 -5.233 5.947 1.00 92.75 91 THR A O 1
ATOM 728 N N . SER A 1 92 ? -5.157 -7.340 5.803 1.00 90.31 92 SER A N 1
ATOM 729 C CA . SER A 1 92 ? -3.948 -7.994 6.294 1.00 90.31 92 SER A CA 1
ATOM 730 C C . SER A 1 92 ? -3.679 -9.245 5.467 1.00 90.31 92 SER A C 1
ATOM 732 O O . SER A 1 92 ? -4.606 -9.971 5.106 1.00 90.31 92 SER A O 1
ATOM 734 N N . ALA A 1 93 ? -2.410 -9.505 5.160 1.00 86.62 93 ALA A N 1
ATOM 735 C CA . ALA A 1 93 ? -1.992 -10.665 4.387 1.00 86.62 93 ALA A CA 1
ATOM 736 C C . ALA A 1 93 ? -1.126 -11.594 5.245 1.00 86.62 93 ALA A C 1
ATOM 738 O O . ALA A 1 93 ? -0.188 -11.161 5.914 1.00 86.62 93 ALA A O 1
ATOM 739 N N . ARG A 1 94 ? -1.438 -12.894 5.205 1.00 81.81 94 ARG A N 1
ATOM 740 C CA . ARG A 1 94 ? -0.620 -13.941 5.841 1.00 81.81 94 ARG A CA 1
ATOM 741 C C . ARG A 1 94 ? 0.614 -14.255 5.014 1.00 81.81 94 ARG A C 1
ATOM 743 O O . ARG A 1 94 ? 1.697 -14.400 5.573 1.00 81.81 94 ARG A O 1
ATOM 750 N N . ASP A 1 95 ? 0.440 -14.349 3.702 1.00 82.50 95 ASP A N 1
ATOM 751 C CA . ASP A 1 95 ? 1.527 -14.547 2.758 1.00 82.50 95 ASP A CA 1
ATOM 752 C C . ASP A 1 95 ? 1.835 -13.229 2.045 1.00 82.50 95 ASP A C 1
ATOM 754 O O . ASP A 1 95 ? 1.016 -12.695 1.299 1.00 82.50 95 ASP A O 1
ATOM 758 N N . CYS A 1 96 ? 3.016 -12.688 2.331 1.00 74.69 96 CYS A N 1
ATOM 759 C CA . CYS A 1 96 ? 3.552 -11.487 1.694 1.00 74.69 96 CYS A CA 1
ATOM 760 C C . CYS A 1 96 ? 4.773 -11.822 0.817 1.00 74.69 96 CYS A C 1
ATOM 762 O O . CYS A 1 96 ? 5.665 -10.983 0.686 1.00 74.69 96 CYS A O 1
ATOM 764 N N . GLY A 1 97 ? 4.876 -13.057 0.308 1.00 76.12 97 GLY A N 1
ATOM 765 C CA . GLY A 1 97 ? 6.019 -13.526 -0.485 1.00 76.12 97 GLY A CA 1
ATOM 766 C C . GLY A 1 97 ? 7.265 -13.834 0.353 1.00 76.12 97 GLY A C 1
ATOM 767 O O . GLY A 1 97 ? 8.390 -13.772 -0.138 1.00 76.12 97 GLY A O 1
ATOM 768 N N . GLY A 1 98 ? 7.090 -14.101 1.651 1.00 76.94 98 GLY A N 1
ATOM 769 C CA . GLY A 1 98 ? 8.180 -14.382 2.588 1.00 76.94 98 GLY A CA 1
ATOM 770 C C . GLY A 1 98 ? 8.269 -15.858 2.978 1.00 76.94 98 GLY A C 1
ATOM 771 O O . GLY A 1 98 ? 7.309 -16.605 2.857 1.00 76.94 98 GLY A O 1
ATOM 772 N N . LYS A 1 99 ? 9.406 -16.272 3.558 1.00 76.19 99 LYS A N 1
ATOM 773 C CA . LYS A 1 99 ? 9.620 -17.662 4.026 1.00 76.19 99 LYS A CA 1
ATOM 774 C C . LYS A 1 99 ? 8.677 -18.109 5.151 1.00 76.19 99 LYS A C 1
ATOM 776 O O . LYS A 1 99 ? 8.582 -19.298 5.433 1.00 76.19 99 LYS A O 1
ATOM 781 N N . ARG A 1 100 ? 8.069 -17.166 5.875 1.00 79.56 100 ARG A N 1
ATOM 782 C CA . ARG A 1 100 ? 7.191 -17.443 7.017 1.00 79.56 100 ARG A CA 1
ATOM 783 C C . ARG A 1 100 ? 5.924 -16.605 6.908 1.00 79.56 100 ARG A C 1
ATOM 785 O O . ARG A 1 100 ? 6.035 -15.429 6.544 1.00 79.56 100 ARG A O 1
ATOM 792 N N . PRO A 1 101 ? 4.763 -17.165 7.290 1.00 81.88 101 PRO A N 1
ATOM 793 C CA . PRO A 1 101 ? 3.534 -16.401 7.336 1.00 81.88 101 PRO A CA 1
ATOM 794 C C . PRO A 1 101 ? 3.671 -15.267 8.347 1.00 81.88 101 PRO A C 1
ATOM 796 O O . PRO A 1 101 ? 4.283 -15.413 9.413 1.00 81.88 101 PRO A O 1
ATOM 799 N N . ARG A 1 102 ? 3.099 -14.121 8.007 1.00 86.31 102 ARG A N 1
ATOM 800 C CA . ARG A 1 102 ? 3.068 -12.962 8.883 1.00 86.31 102 ARG A CA 1
ATOM 801 C C . ARG A 1 102 ? 1.819 -12.979 9.760 1.00 86.31 102 ARG A C 1
ATOM 803 O O . ARG A 1 102 ? 0.781 -13.531 9.398 1.00 86.31 102 ARG A O 1
ATOM 810 N N . LYS A 1 103 ? 1.949 -12.383 10.945 1.00 89.06 103 LYS A N 1
ATOM 811 C CA . LYS A 1 103 ? 0.846 -12.202 11.896 1.00 89.06 103 LYS A CA 1
ATOM 812 C C . LYS A 1 103 ? 0.093 -10.915 11.566 1.00 89.06 103 LYS A C 1
ATOM 814 O O . LYS A 1 103 ? 0.709 -9.964 11.087 1.00 89.06 103 LYS A O 1
ATOM 819 N N . ILE A 1 104 ? -1.200 -10.878 11.874 1.00 91.06 104 ILE A N 1
ATOM 820 C CA . ILE A 1 104 ? -2.016 -9.659 11.778 1.00 91.06 104 ILE A CA 1
ATOM 821 C C . ILE A 1 104 ? -1.411 -8.566 12.675 1.00 91.06 104 ILE A C 1
ATOM 823 O O . ILE A 1 104 ? -0.770 -8.870 13.686 1.00 91.06 104 ILE A O 1
ATOM 827 N N . SER A 1 105 ? -1.549 -7.300 12.271 1.00 93.56 105 SER A N 1
ATOM 828 C CA . SER A 1 105 ? -1.152 -6.162 13.103 1.00 93.56 105 SER A CA 1
ATOM 829 C C . SER A 1 105 ? -1.867 -6.183 14.452 1.00 93.56 105 SER A C 1
ATOM 831 O O . SER A 1 105 ? -3.071 -6.417 14.519 1.00 93.56 105 SER A O 1
ATOM 833 N N . GLN A 1 106 ? -1.136 -5.868 15.523 1.00 92.56 106 GLN A N 1
ATOM 834 C CA . GLN A 1 106 ? -1.729 -5.713 16.852 1.00 92.56 106 GLN A CA 1
ATOM 835 C C . GLN A 1 106 ? -2.800 -4.611 16.884 1.00 92.56 106 GLN A C 1
ATOM 837 O O . GLN A 1 106 ? -3.770 -4.744 17.614 1.00 92.56 106 GLN A O 1
ATOM 842 N N . PHE A 1 107 ? -2.667 -3.569 16.054 1.00 94.56 107 PHE A N 1
ATOM 843 C CA . PHE A 1 107 ? -3.598 -2.443 16.057 1.00 94.56 107 PHE A CA 1
ATOM 844 C C . PHE A 1 107 ? -4.982 -2.822 15.524 1.00 94.56 107 PHE A C 1
ATOM 846 O O . PHE A 1 107 ? -5.973 -2.289 16.003 1.00 94.56 107 PHE A O 1
ATOM 853 N N . ILE A 1 108 ? -5.068 -3.782 14.591 1.00 93.56 108 ILE A N 1
ATOM 854 C CA . ILE A 1 108 ? -6.364 -4.341 14.168 1.00 93.56 108 ILE A CA 1
ATOM 855 C C . ILE A 1 108 ? -7.023 -5.063 15.339 1.00 93.56 108 ILE A C 1
ATOM 857 O O . ILE A 1 108 ? -8.207 -4.869 15.585 1.00 93.56 108 ILE A O 1
ATOM 861 N N . MET A 1 109 ? -6.253 -5.900 16.042 1.00 91.62 109 MET A N 1
ATOM 862 C CA . MET A 1 109 ? -6.772 -6.692 17.158 1.00 91.62 109 MET A CA 1
ATOM 863 C C . MET A 1 109 ? -7.329 -5.781 18.249 1.00 91.62 109 MET A C 1
ATOM 865 O O . MET A 1 109 ? -8.426 -6.005 18.730 1.00 91.62 109 MET A O 1
ATOM 869 N N . GLU A 1 110 ? -6.591 -4.727 18.591 1.00 92.62 110 GLU A N 1
ATOM 870 C CA . GLU A 1 110 ? -7.001 -3.751 19.600 1.00 92.62 110 GLU A CA 1
ATOM 871 C C . GLU A 1 110 ? -8.197 -2.902 19.140 1.00 92.62 110 GLU A C 1
ATOM 873 O O . GLU A 1 110 ? -9.099 -2.652 19.928 1.00 92.62 110 GLU A O 1
ATOM 878 N N . ALA A 1 111 ? -8.233 -2.463 17.877 1.00 92.56 111 ALA A N 1
ATOM 879 C CA . ALA A 1 111 ? -9.312 -1.609 17.372 1.00 92.56 111 ALA A CA 1
ATOM 880 C C . ALA A 1 111 ? -10.647 -2.340 17.197 1.00 92.56 111 ALA A C 1
ATOM 882 O O . ALA A 1 111 ? -11.698 -1.711 17.280 1.00 92.56 111 ALA A O 1
ATOM 883 N N . LEU A 1 112 ? -10.603 -3.645 16.933 1.00 91.12 112 LEU A N 1
ATOM 884 C CA . LEU A 1 112 ? -11.785 -4.496 16.793 1.00 91.12 112 LEU A CA 1
ATOM 885 C C . LEU A 1 112 ? -12.095 -5.300 18.068 1.00 91.12 112 LEU A C 1
ATOM 887 O O . LEU A 1 112 ? -12.984 -6.144 18.032 1.00 91.12 112 LEU A O 1
ATOM 891 N N . ASP A 1 113 ? -11.348 -5.067 19.153 1.00 90.06 113 ASP A N 1
ATOM 892 C CA . ASP A 1 113 ? -11.412 -5.824 20.413 1.00 90.06 113 ASP A CA 1
ATOM 893 C C . ASP A 1 113 ? -11.394 -7.354 20.209 1.00 90.06 113 ASP A C 1
ATOM 895 O O . ASP A 1 113 ? -12.130 -8.122 20.825 1.00 90.06 113 ASP A O 1
ATOM 899 N N . LEU A 1 114 ? -10.553 -7.807 19.276 1.00 87.38 114 LEU A N 1
ATOM 900 C CA . LEU A 1 114 ? -10.432 -9.213 18.909 1.00 87.38 114 LEU A CA 1
ATOM 901 C C . LEU A 1 114 ? -9.417 -9.921 19.801 1.00 87.38 114 LEU A C 1
ATOM 903 O O . LEU A 1 114 ? -8.292 -9.457 20.024 1.00 87.38 114 LEU A O 1
ATOM 907 N N . SER A 1 115 ? -9.758 -11.137 20.207 1.00 83.25 115 SER A N 1
ATOM 908 C CA . SER A 1 115 ? -8.822 -12.063 20.822 1.00 83.25 115 SER A CA 1
ATOM 909 C C . SER A 1 115 ? -8.053 -12.855 19.757 1.00 83.25 115 SER A C 1
ATOM 911 O O . SER A 1 115 ? -8.446 -12.980 18.595 1.00 83.25 115 SER A O 1
ATOM 913 N N . LYS A 1 116 ? -6.931 -13.471 20.148 1.00 74.56 116 LYS A N 1
ATOM 914 C CA . LYS A 1 116 ? -6.178 -14.370 19.250 1.00 74.56 116 LYS A CA 1
ATOM 915 C C . LYS A 1 116 ? -6.996 -15.586 18.796 1.00 74.56 116 LYS A C 1
ATOM 917 O O . LYS A 1 116 ? -6.632 -16.178 17.784 1.00 74.56 116 LYS A O 1
ATOM 922 N N . ALA A 1 117 ? -8.035 -15.967 19.541 1.00 69.88 117 ALA A N 1
ATOM 923 C CA . ALA A 1 117 ? -8.902 -17.089 19.198 1.00 69.88 117 ALA A CA 1
ATOM 924 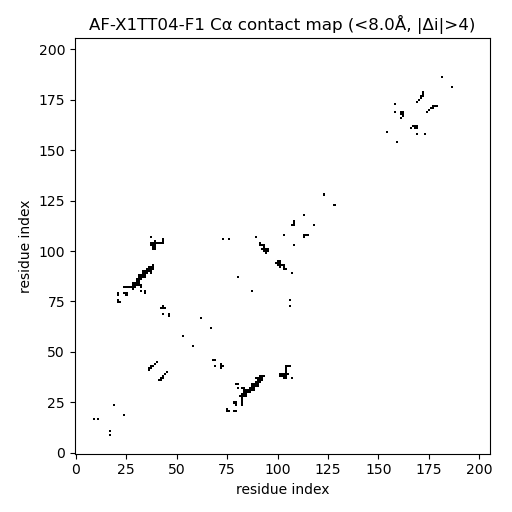C C . ALA A 1 117 ? -9.850 -16.747 18.039 1.00 69.88 117 ALA A C 1
ATOM 926 O O . ALA A 1 117 ? -10.146 -1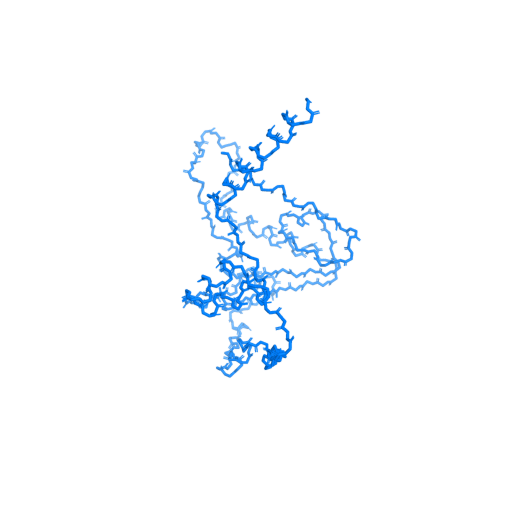7.617 17.225 1.00 69.88 117 ALA A O 1
ATOM 927 N N . ASP A 1 118 ? -10.235 -15.475 17.912 1.00 69.38 118 ASP A N 1
ATOM 928 C CA . ASP A 1 118 ? -11.158 -15.002 16.871 1.00 69.38 118 ASP A CA 1
ATOM 929 C C . ASP A 1 118 ? -10.496 -14.974 15.488 1.00 69.38 118 ASP A C 1
ATOM 931 O O . ASP A 1 118 ? -11.147 -15.087 14.449 1.00 69.38 118 ASP A O 1
ATOM 935 N N . VAL A 1 119 ? -9.163 -14.897 15.455 1.00 69.31 119 VAL A N 1
ATOM 936 C CA . VAL A 1 119 ? -8.378 -14.967 14.222 1.00 69.31 119 VAL A CA 1
ATOM 937 C C . VAL A 1 119 ? -8.114 -16.424 13.866 1.00 69.31 119 VAL A C 1
ATOM 939 O O . VAL A 1 119 ? -6.992 -16.937 13.959 1.00 69.31 119 VAL A O 1
ATOM 942 N N . VAL A 1 120 ? -9.160 -17.104 13.405 1.00 60.75 120 VAL A N 1
ATOM 943 C CA . VAL A 1 120 ? -9.017 -18.459 12.880 1.00 60.75 120 VAL A CA 1
ATOM 944 C C . VAL A 1 120 ? -8.197 -18.404 11.584 1.00 60.75 120 VAL A C 1
ATOM 946 O O . VAL A 1 120 ? -8.498 -17.642 10.659 1.00 60.75 120 VAL A O 1
ATOM 949 N N . PRO A 1 121 ? -7.106 -19.176 11.479 1.00 59.88 121 PRO A N 1
ATOM 950 C CA . PRO A 1 121 ? -6.427 -19.363 10.215 1.00 59.88 121 PRO A CA 1
ATOM 951 C C . PRO A 1 121 ? -7.322 -20.118 9.240 1.00 59.88 121 PRO A C 1
ATOM 953 O O . PRO A 1 121 ? -7.367 -21.343 9.287 1.00 59.88 121 PRO A O 1
ATOM 956 N N . ASN A 1 122 ? -7.948 -19.405 8.299 1.00 64.06 122 ASN A N 1
ATOM 957 C CA . ASN A 1 122 ? -8.384 -20.032 7.055 1.00 64.06 122 ASN A CA 1
ATOM 958 C C . ASN A 1 122 ? -7.135 -20.595 6.369 1.00 64.06 122 ASN A C 1
ATOM 960 O O . ASN A 1 122 ? -6.334 -19.861 5.781 1.00 64.06 122 ASN A O 1
ATOM 964 N N . LYS A 1 123 ? -6.920 -21.904 6.530 1.00 59.84 123 LYS A N 1
ATOM 965 C CA . LYS A 1 123 ? -5.984 -22.663 5.709 1.00 59.84 123 LYS A CA 1
ATOM 966 C C . LYS A 1 123 ? -6.601 -22.706 4.320 1.00 59.84 123 LYS A C 1
ATOM 968 O O . LYS A 1 123 ? -7.477 -23.521 4.065 1.00 59.84 123 LYS A O 1
ATOM 973 N N . VAL A 1 124 ? -6.159 -21.791 3.468 1.00 66.38 124 VAL A N 1
ATOM 974 C CA . VAL A 1 124 ? -6.460 -21.826 2.037 1.00 66.38 124 VAL A CA 1
ATOM 975 C C . VAL A 1 124 ? -6.000 -23.188 1.520 1.00 66.38 124 VAL A C 1
ATOM 977 O O . VAL A 1 124 ? -4.878 -23.614 1.825 1.00 66.38 124 VAL A O 1
ATOM 980 N N . SER A 1 125 ? -6.876 -23.909 0.825 1.00 78.31 125 SER A N 1
ATOM 981 C CA . SER A 1 125 ? -6.543 -25.243 0.325 1.00 78.31 125 SER A CA 1
ATOM 982 C C . SER A 1 125 ? -5.426 -25.151 -0.719 1.00 78.31 125 SER A C 1
ATOM 984 O O . SER A 1 125 ? -5.263 -24.133 -1.391 1.00 78.31 125 SER A O 1
ATOM 986 N N . SER A 1 126 ? -4.634 -26.214 -0.891 1.00 77.62 126 SER A N 1
ATOM 987 C CA . SER A 1 126 ? -3.592 -26.230 -1.929 1.00 77.62 126 SER A CA 1
ATOM 988 C C . SER A 1 126 ? -4.165 -25.971 -3.328 1.00 77.62 126 SER A C 1
ATOM 990 O O . SER A 1 126 ? -3.497 -25.340 -4.141 1.00 77.62 126 SER A O 1
ATOM 992 N N . LEU A 1 127 ? -5.406 -26.401 -3.583 1.00 80.88 127 LEU A N 1
ATOM 993 C CA . LEU A 1 127 ? -6.120 -26.153 -4.836 1.00 80.88 127 LEU A CA 1
ATOM 994 C C . LEU A 1 127 ? -6.456 -24.669 -5.012 1.00 80.88 127 LEU A C 1
ATOM 996 O O . LEU A 1 127 ? -6.115 -24.095 -6.039 1.00 80.88 127 LEU A O 1
ATOM 1000 N N . GLU A 1 128 ? -7.007 -24.021 -3.986 1.00 80.56 128 GLU A N 1
ATOM 1001 C CA . GLU A 1 128 ? -7.301 -22.580 -4.010 1.00 80.56 128 GLU A CA 1
ATOM 1002 C C . GLU A 1 128 ? -6.034 -21.732 -4.213 1.00 80.56 128 GLU A C 1
ATOM 1004 O O . GLU A 1 128 ? -6.061 -20.714 -4.903 1.00 80.56 128 GLU A O 1
ATOM 1009 N N . VAL A 1 129 ? -4.898 -22.141 -3.633 1.00 79.19 129 VAL A N 1
ATOM 1010 C CA . VAL A 1 129 ? -3.612 -21.458 -3.857 1.00 79.19 129 VAL A CA 1
ATOM 1011 C C . VAL A 1 129 ? -3.164 -21.598 -5.313 1.00 79.19 129 VAL A C 1
ATOM 1013 O O . VAL A 1 129 ? -2.690 -20.618 -5.891 1.00 79.19 129 VAL A O 1
ATOM 1016 N N . ILE A 1 130 ? -3.308 -22.788 -5.904 1.00 82.12 130 ILE A N 1
ATOM 1017 C CA . ILE A 1 130 ? -2.975 -23.031 -7.313 1.00 82.12 130 ILE A CA 1
ATOM 1018 C C . ILE A 1 130 ? -3.881 -22.202 -8.220 1.00 82.12 130 ILE A C 1
ATOM 1020 O O . ILE A 1 130 ? -3.370 -21.526 -9.102 1.00 82.12 130 ILE A O 1
ATOM 1024 N N . GLU A 1 131 ? -5.191 -22.197 -7.983 1.00 82.50 131 GLU A N 1
ATOM 1025 C CA . GLU A 1 131 ? -6.154 -21.431 -8.780 1.00 82.50 131 GLU A CA 1
ATOM 1026 C C . GLU A 1 131 ? -5.903 -19.926 -8.691 1.00 82.50 131 GLU A C 1
ATOM 1028 O O . GLU A 1 131 ? -5.873 -19.239 -9.709 1.00 82.50 131 GLU A O 1
ATOM 1033 N N . ARG A 1 132 ? -5.643 -19.404 -7.488 1.00 77.25 132 ARG A N 1
ATOM 1034 C CA . ARG A 1 132 ? -5.368 -17.977 -7.287 1.00 77.25 132 ARG A CA 1
ATOM 1035 C C . ARG A 1 132 ? -4.091 -17.508 -7.984 1.00 77.25 132 ARG A C 1
ATOM 1037 O O . ARG A 1 132 ? -4.020 -16.356 -8.404 1.00 77.25 132 ARG A O 1
ATOM 1044 N N . ASN A 1 133 ? -3.076 -18.368 -8.053 1.00 78.44 133 ASN A N 1
ATOM 1045 C CA . ASN A 1 133 ? -1.804 -18.074 -8.717 1.00 78.44 133 ASN A CA 1
ATOM 1046 C C . ASN A 1 133 ? -1.741 -18.630 -10.142 1.00 78.44 133 ASN A C 1
ATOM 1048 O O . ASN A 1 133 ? -0.692 -18.536 -10.785 1.00 78.44 133 ASN A O 1
ATOM 1052 N N . ALA A 1 134 ? -2.828 -19.225 -10.635 1.00 82.62 134 ALA A N 1
ATOM 1053 C CA . ALA A 1 134 ? -2.879 -19.685 -12.002 1.00 82.62 134 ALA A CA 1
ATOM 1054 C C . ALA A 1 134 ? -2.675 -18.462 -12.903 1.00 82.62 134 ALA A C 1
ATOM 1056 O O . ALA A 1 134 ? -3.233 -17.392 -12.625 1.00 82.62 134 ALA A O 1
ATOM 1057 N N . PRO A 1 135 ? -1.868 -18.582 -13.971 1.00 77.00 135 PRO A N 1
ATOM 1058 C CA . PRO A 1 135 ? -1.822 -17.525 -14.962 1.00 77.00 135 PRO A CA 1
ATOM 1059 C C . PRO A 1 135 ? -3.265 -17.224 -15.385 1.00 77.00 135 PRO A C 1
ATOM 1061 O O . PRO A 1 135 ? -4.061 -18.167 -15.503 1.00 77.00 135 PRO A O 1
ATOM 1064 N N . PRO A 1 136 ? -3.625 -15.943 -15.606 1.00 73.06 136 PRO A N 1
ATOM 1065 C CA . PRO A 1 136 ? -4.925 -15.636 -16.183 1.00 73.06 136 PRO A CA 1
ATOM 1066 C C . PRO A 1 136 ? -5.085 -16.525 -17.410 1.00 73.06 136 PRO A C 1
ATOM 1068 O O . PRO A 1 136 ? -4.091 -16.766 -18.103 1.00 73.06 136 PRO A O 1
ATOM 1071 N N . VAL A 1 137 ? -6.293 -17.050 -17.643 1.00 67.94 137 VAL A N 1
ATOM 1072 C CA . VAL A 1 137 ? -6.604 -17.892 -18.806 1.00 67.94 137 VAL A CA 1
ATOM 1073 C C . VAL A 1 137 ? -6.450 -17.028 -20.061 1.00 67.94 137 VAL A C 1
ATOM 1075 O O . VAL A 1 137 ? -7.395 -16.503 -20.640 1.00 67.94 137 VAL A O 1
ATOM 1078 N N . GLY A 1 138 ? -5.199 -16.782 -20.421 1.00 58.31 138 GLY A N 1
ATOM 1079 C CA . GLY A 1 138 ? -4.757 -15.986 -21.532 1.00 58.31 138 GLY A CA 1
ATOM 1080 C C . GLY A 1 138 ? -4.889 -16.871 -22.742 1.00 58.31 138 GLY A C 1
ATOM 1081 O O . GLY A 1 138 ? -4.351 -17.980 -22.765 1.00 58.31 138 GLY A O 1
ATOM 1082 N N . LYS A 1 139 ? -5.667 -16.379 -23.707 1.00 57.03 139 LYS A N 1
ATOM 1083 C CA . LYS A 1 139 ? -5.865 -16.940 -25.043 1.00 57.03 139 LYS A CA 1
ATOM 1084 C C . LYS A 1 139 ? -4.622 -17.731 -25.448 1.00 57.03 139 LYS A C 1
ATOM 1086 O O . LYS A 1 139 ? -3.551 -17.132 -25.563 1.00 57.03 139 LYS A O 1
ATOM 1091 N N . LYS A 1 140 ? -4.768 -19.055 -25.632 1.00 55.50 140 LYS A N 1
ATOM 1092 C CA . LYS A 1 140 ? -3.768 -19.893 -26.319 1.00 55.50 140 LYS A CA 1
ATOM 1093 C C . LYS A 1 140 ? -3.196 -19.036 -27.439 1.00 55.50 140 LYS A C 1
ATOM 1095 O O . LYS A 1 140 ? -4.003 -18.516 -28.211 1.00 55.50 140 LYS A O 1
ATOM 1100 N N . GLY A 1 141 ? -1.879 -18.800 -27.402 1.00 58.88 141 GLY A N 1
ATOM 1101 C CA . GLY A 1 141 ? -1.213 -17.763 -28.189 1.00 58.88 141 GLY A CA 1
ATOM 1102 C C . GLY A 1 141 ? -1.858 -17.640 -29.558 1.00 58.88 141 GLY A C 1
ATOM 1103 O O . GLY A 1 141 ? -2.049 -18.659 -30.227 1.00 58.88 141 GLY A O 1
ATOM 1104 N N . GLN A 1 142 ? -2.283 -16.422 -29.914 1.00 55.47 142 GLN A N 1
ATOM 1105 C CA . GLN A 1 142 ? -2.771 -16.145 -31.260 1.00 55.47 142 GLN A CA 1
ATOM 1106 C C . GLN A 1 142 ? -1.794 -16.819 -32.219 1.00 55.47 142 GLN A C 1
ATOM 1108 O O . GLN A 1 142 ? -0.587 -16.606 -32.100 1.00 55.47 142 GLN A O 1
ATOM 1113 N N . ARG A 1 143 ? -2.307 -17.727 -33.057 1.00 55.44 143 ARG A N 1
ATOM 1114 C CA . ARG A 1 143 ? -1.512 -18.406 -34.080 1.00 55.44 143 ARG A CA 1
ATOM 1115 C C . ARG A 1 143 ? -0.765 -17.298 -34.813 1.00 55.44 143 ARG A C 1
ATOM 1117 O O . ARG A 1 143 ? -1.420 -16.436 -35.390 1.00 55.44 143 ARG A O 1
ATOM 1124 N N . GLU A 1 144 ? 0.558 -17.273 -34.680 1.00 61.12 144 GLU A N 1
ATOM 1125 C CA . GLU A 1 144 ? 1.392 -16.284 -35.356 1.00 61.12 144 GLU A CA 1
ATOM 1126 C C . GLU A 1 144 ? 1.027 -16.350 -36.846 1.00 61.12 144 GLU A C 1
ATOM 1128 O O . GLU A 1 144 ? 0.998 -17.441 -37.425 1.00 61.12 144 GLU A O 1
ATOM 1133 N N . GLU A 1 145 ? 0.623 -15.219 -37.427 1.00 64.00 145 GLU A N 1
ATOM 1134 C CA . GLU A 1 145 ? 0.223 -15.161 -38.831 1.00 64.00 145 GLU A CA 1
ATOM 1135 C C . GLU A 1 145 ? 1.408 -15.625 -39.683 1.00 64.00 145 GLU A C 1
ATOM 1137 O O . GLU A 1 145 ? 2.512 -15.086 -39.601 1.00 64.00 145 GLU A O 1
ATOM 1142 N N . THR A 1 146 ? 1.209 -16.692 -40.456 1.00 71.62 146 THR A N 1
ATOM 1143 C CA . THR A 1 146 ? 2.238 -17.203 -41.360 1.00 71.62 146 THR A CA 1
ATOM 1144 C C . THR A 1 146 ? 2.454 -16.194 -42.474 1.00 71.62 146 THR A C 1
ATOM 1146 O O . THR A 1 146 ? 1.498 -15.843 -43.166 1.00 71.62 146 THR A O 1
ATOM 1149 N N . ILE A 1 147 ? 3.705 -15.772 -42.664 1.00 73.44 147 ILE A N 1
ATOM 1150 C CA . ILE A 1 147 ? 4.100 -14.874 -43.753 1.00 73.44 147 ILE A CA 1
ATOM 1151 C C . ILE A 1 147 ? 3.692 -15.529 -45.085 1.00 73.44 147 ILE A C 1
ATOM 1153 O O . ILE A 1 147 ? 4.118 -16.661 -45.349 1.00 73.44 147 ILE A O 1
ATOM 1157 N N . PRO A 1 148 ? 2.847 -14.884 -45.909 1.00 80.50 148 PRO A N 1
ATOM 1158 C CA . PRO A 1 148 ? 2.427 -15.449 -47.179 1.00 80.50 148 PRO A CA 1
ATOM 1159 C C . PRO A 1 148 ? 3.626 -15.597 -48.133 1.00 80.50 148 PRO A C 1
ATOM 1161 O O . PRO A 1 148 ? 4.534 -14.765 -48.114 1.00 80.50 148 PRO A O 1
ATOM 1164 N N . PRO A 1 149 ? 3.634 -16.611 -49.021 1.00 76.12 149 PRO A N 1
ATOM 1165 C CA . PRO A 1 149 ? 4.778 -16.905 -49.897 1.00 76.12 149 PRO A CA 1
ATOM 1166 C C . PRO A 1 149 ? 5.170 -15.754 -50.836 1.00 76.12 149 PRO A C 1
ATOM 1168 O O . PRO A 1 149 ? 6.275 -15.730 -51.367 1.00 76.12 149 PRO A O 1
ATOM 1171 N N . THR A 1 150 ? 4.245 -14.826 -51.070 1.00 80.62 150 THR A N 1
ATOM 1172 C CA . THR A 1 150 ? 4.378 -13.693 -51.988 1.00 80.62 150 THR A CA 1
ATOM 1173 C C . THR A 1 150 ? 4.953 -12.435 -51.332 1.00 80.62 150 THR A C 1
ATOM 1175 O O . THR A 1 150 ? 5.178 -11.445 -52.027 1.00 80.62 150 THR A O 1
ATOM 1178 N N . GLU A 1 151 ? 5.163 -12.428 -50.013 1.00 82.56 151 GLU A N 1
ATOM 1179 C CA . GLU A 1 151 ? 5.666 -11.250 -49.306 1.00 82.56 151 GLU A CA 1
ATOM 1180 C C . GLU A 1 151 ? 7.179 -11.086 -49.502 1.00 82.56 151 GLU A C 1
ATOM 1182 O O . GLU A 1 151 ? 7.975 -11.984 -49.219 1.00 82.56 151 GLU A O 1
ATOM 1187 N N . ILE A 1 152 ? 7.596 -9.909 -49.975 1.00 81.38 152 ILE A N 1
ATOM 1188 C CA . ILE A 1 152 ? 9.015 -9.574 -50.114 1.00 81.38 152 ILE A CA 1
ATOM 1189 C C . ILE A 1 152 ? 9.570 -9.243 -48.727 1.00 81.38 152 ILE A C 1
ATOM 1191 O O . ILE A 1 152 ? 9.222 -8.229 -48.121 1.00 81.38 152 ILE A O 1
ATOM 1195 N N . LEU A 1 153 ? 10.474 -10.088 -48.230 1.00 78.94 153 LEU A N 1
ATOM 1196 C CA . LEU A 1 153 ? 11.121 -9.891 -46.936 1.00 78.94 153 LEU A CA 1
ATOM 1197 C C . LEU A 1 153 ? 12.174 -8.775 -47.004 1.00 78.94 153 LEU A C 1
ATOM 1199 O O . LEU A 1 153 ? 13.288 -8.976 -47.487 1.00 78.94 153 LEU A O 1
ATOM 1203 N N . THR A 1 154 ? 11.864 -7.611 -46.434 1.00 78.88 154 THR A N 1
ATOM 1204 C CA . THR A 1 154 ? 12.856 -6.543 -46.236 1.00 78.88 154 THR A CA 1
ATOM 1205 C C . THR A 1 154 ? 13.733 -6.862 -45.022 1.00 78.88 154 THR A C 1
ATOM 1207 O O . THR A 1 154 ? 13.365 -6.626 -43.861 1.00 78.88 154 THR A O 1
ATOM 1210 N N . LEU A 1 155 ? 14.907 -7.435 -45.289 1.00 82.06 155 LEU A N 1
ATOM 1211 C CA . LEU A 1 155 ? 15.886 -7.814 -44.274 1.00 82.06 155 LEU A CA 1
ATOM 1212 C C . LEU A 1 155 ? 16.967 -6.742 -44.126 1.00 82.06 155 LEU A C 1
ATOM 1214 O O . LEU A 1 155 ? 17.479 -6.202 -45.101 1.00 82.06 155 LEU A O 1
ATOM 1218 N N . SER A 1 156 ? 17.336 -6.459 -42.880 1.00 87.44 156 SER A N 1
ATOM 1219 C CA . SER A 1 156 ? 18.540 -5.698 -42.555 1.00 87.44 156 SER A CA 1
ATOM 1220 C C . SER A 1 156 ? 19.583 -6.637 -41.964 1.00 87.44 156 SER A C 1
ATOM 1222 O O . SER A 1 156 ? 19.236 -7.686 -41.418 1.00 87.44 156 SER A O 1
ATOM 1224 N N . TYR A 1 157 ? 20.854 -6.235 -42.008 1.00 90.62 157 TYR A N 1
ATOM 1225 C CA . TYR A 1 157 ? 21.940 -6.989 -41.378 1.00 90.62 157 TYR A CA 1
ATOM 1226 C C . TYR A 1 157 ? 21.608 -7.370 -39.925 1.00 90.62 157 TYR A C 1
ATOM 1228 O O . TYR A 1 157 ? 21.726 -8.529 -39.546 1.00 90.62 157 TYR A O 1
ATOM 1236 N N . ARG A 1 158 ? 21.077 -6.418 -39.140 1.00 85.75 158 ARG A N 1
ATOM 1237 C CA . ARG A 1 158 ? 20.674 -6.651 -37.742 1.00 85.75 158 ARG A CA 1
ATOM 1238 C C . ARG A 1 158 ? 19.586 -7.718 -37.608 1.00 85.75 158 ARG A C 1
ATOM 1240 O O . ARG A 1 158 ? 19.650 -8.534 -36.701 1.00 85.75 158 ARG A O 1
ATOM 1247 N N . ARG A 1 159 ? 18.599 -7.734 -38.513 1.00 89.88 159 ARG A N 1
ATOM 1248 C CA . ARG A 1 159 ? 17.526 -8.745 -38.510 1.00 89.88 159 ARG A CA 1
ATOM 1249 C C . ARG A 1 159 ? 18.073 -10.149 -38.750 1.00 89.88 159 ARG A C 1
ATOM 1251 O O . ARG A 1 159 ? 17.617 -11.088 -38.111 1.00 89.88 159 ARG A O 1
ATOM 1258 N N . ILE A 1 160 ? 19.037 -10.283 -39.656 1.00 91.56 160 ILE A N 1
ATOM 1259 C CA . ILE A 1 160 ? 19.670 -11.570 -39.958 1.00 91.56 160 ILE A CA 1
ATOM 1260 C C . ILE A 1 160 ? 20.537 -12.015 -38.775 1.00 91.56 160 ILE A C 1
ATOM 1262 O O . ILE A 1 160 ? 20.378 -13.132 -38.293 1.00 91.56 160 ILE A O 1
ATOM 1266 N N . ASP A 1 161 ? 21.385 -11.122 -38.265 1.00 92.31 161 ASP A N 1
ATOM 1267 C CA . ASP A 1 161 ? 22.271 -11.382 -37.124 1.00 92.31 161 ASP A CA 1
ATOM 1268 C C . ASP A 1 161 ? 21.495 -11.793 -35.861 1.00 92.31 161 ASP A C 1
ATOM 1270 O O . ASP A 1 161 ? 21.824 -12.786 -35.209 1.00 92.31 161 ASP A O 1
ATOM 1274 N N . ASP A 1 162 ? 20.391 -11.102 -35.558 1.00 90.69 162 ASP A N 1
ATOM 1275 C CA . ASP A 1 162 ? 19.530 -11.436 -34.423 1.00 90.69 162 ASP A CA 1
ATOM 1276 C C . ASP A 1 162 ? 18.891 -12.821 -34.562 1.00 90.69 162 ASP A C 1
ATOM 1278 O O . ASP A 1 162 ? 18.783 -13.537 -33.565 1.00 90.69 162 ASP A O 1
ATOM 1282 N N . TYR A 1 163 ? 18.483 -13.208 -35.776 1.00 92.50 163 TYR A N 1
ATOM 1283 C CA . TYR A 1 163 ? 17.900 -14.524 -36.038 1.00 92.50 163 TYR A CA 1
ATOM 1284 C C . TYR A 1 163 ? 18.935 -15.640 -35.914 1.00 92.50 163 TYR A C 1
ATOM 1286 O O . TYR A 1 163 ? 18.675 -16.635 -35.238 1.00 92.50 163 TYR A O 1
ATOM 1294 N N . LEU A 1 164 ? 20.111 -15.449 -36.521 1.00 94.44 164 LEU A N 1
ATOM 1295 C CA . LEU A 1 164 ? 21.220 -16.400 -36.443 1.00 94.44 164 LEU A CA 1
ATOM 1296 C C . LEU A 1 164 ? 21.723 -16.566 -35.006 1.00 94.44 164 LEU A C 1
ATOM 1298 O O . LEU A 1 164 ? 22.057 -17.676 -34.604 1.00 94.44 164 LEU A O 1
ATOM 1302 N N . THR A 1 165 ? 21.724 -15.487 -34.218 1.00 93.88 165 THR A N 1
ATOM 1303 C CA . THR A 1 165 ? 22.055 -15.545 -32.790 1.00 93.88 165 THR A CA 1
ATOM 1304 C C . THR A 1 165 ? 21.005 -16.339 -32.014 1.00 93.88 165 THR A C 1
ATOM 1306 O O . THR A 1 165 ? 21.342 -17.203 -31.207 1.00 93.88 165 THR A O 1
ATOM 1309 N N . CYS A 1 166 ? 19.721 -16.010 -32.192 1.00 91.31 166 CYS A N 1
ATOM 1310 C CA . CYS A 1 166 ? 18.625 -16.690 -31.514 1.00 91.31 166 CYS A CA 1
ATOM 1311 C C . CYS A 1 166 ? 17.273 -16.380 -32.191 1.00 91.31 166 CYS A C 1
ATOM 1313 O O . CYS A 1 166 ? 16.814 -15.232 -32.142 1.00 91.31 166 CYS A O 1
ATOM 1315 N N . PRO A 1 167 ? 16.539 -17.390 -32.697 1.00 92.19 167 PRO A N 1
ATOM 1316 C CA . PRO A 1 167 ? 15.213 -17.182 -33.285 1.00 92.19 167 PRO A CA 1
ATOM 1317 C C . PRO A 1 167 ? 14.216 -16.503 -32.333 1.00 92.19 167 PRO A C 1
ATOM 1319 O O . PRO A 1 167 ? 13.377 -15.706 -32.754 1.00 92.19 167 PRO A O 1
ATOM 1322 N N . LEU A 1 168 ? 14.333 -16.756 -31.024 1.00 88.88 168 LEU A N 1
ATOM 1323 C CA . LEU A 1 168 ? 13.482 -16.117 -30.020 1.00 88.88 168 LEU A CA 1
ATOM 1324 C C . LEU A 1 168 ? 13.805 -14.625 -29.855 1.00 88.88 168 LEU A C 1
ATOM 1326 O O . LEU A 1 168 ? 12.886 -13.817 -29.731 1.00 88.88 168 LEU A O 1
ATOM 1330 N N . LYS A 1 169 ? 15.090 -14.244 -29.900 1.00 88.06 169 LYS A N 1
ATOM 1331 C CA . LYS A 1 169 ? 15.524 -12.837 -29.881 1.00 88.06 169 LYS A CA 1
ATOM 1332 C C . LYS A 1 169 ? 14.941 -12.097 -31.079 1.00 88.06 169 LYS A C 1
ATOM 1334 O O . LYS A 1 169 ? 14.354 -11.030 -30.907 1.00 88.06 169 LYS A O 1
ATOM 1339 N N . TYR A 1 170 ? 15.024 -12.704 -32.264 1.00 89.00 170 TYR A N 1
ATOM 1340 C CA . TYR A 1 170 ? 14.405 -12.158 -33.465 1.00 89.00 170 TYR A CA 1
ATOM 1341 C C . TYR A 1 170 ? 12.902 -11.939 -33.285 1.00 89.00 170 TYR A C 1
ATOM 1343 O O . TYR A 1 170 ? 12.403 -10.851 -33.572 1.00 89.00 170 TYR A O 1
ATOM 1351 N N . ARG A 1 171 ? 12.185 -12.939 -32.756 1.00 86.94 171 ARG A N 1
ATOM 1352 C CA . ARG A 1 171 ? 10.745 -12.828 -32.502 1.00 86.94 171 ARG A CA 1
ATOM 1353 C C . ARG A 1 171 ? 10.425 -11.680 -31.546 1.00 86.94 171 ARG A C 1
ATOM 1355 O O . ARG A 1 171 ? 9.561 -10.862 -31.844 1.00 86.94 171 ARG A O 1
ATOM 1362 N N . CYS A 1 172 ? 11.125 -11.590 -30.420 1.00 87.25 172 CYS A N 1
ATOM 1363 C CA . CYS A 1 172 ? 10.873 -10.551 -29.425 1.00 87.25 172 CYS A CA 1
ATOM 1364 C C . CYS A 1 172 ? 11.152 -9.141 -29.966 1.00 87.25 172 CYS A C 1
ATOM 1366 O O . CYS A 1 172 ? 10.355 -8.235 -29.737 1.00 87.25 172 CYS A O 1
ATOM 1368 N N . VAL A 1 173 ? 12.250 -8.953 -30.702 1.00 86.88 173 VAL A N 1
ATOM 1369 C CA . VAL A 1 173 ? 12.685 -7.629 -31.175 1.00 86.88 173 VAL A CA 1
ATOM 1370 C C . VAL A 1 173 ? 11.952 -7.199 -32.450 1.00 86.88 173 VAL A C 1
ATOM 1372 O O . VAL A 1 173 ? 11.501 -6.060 -32.536 1.00 86.88 173 VAL A O 1
ATOM 1375 N N . HIS A 1 174 ? 11.803 -8.089 -33.436 1.00 86.06 174 HIS A N 1
ATOM 1376 C CA . HIS A 1 174 ? 11.332 -7.723 -34.781 1.00 86.06 174 HIS A CA 1
ATOM 1377 C C . HIS A 1 174 ? 9.856 -8.036 -35.038 1.00 86.06 174 HIS A C 1
ATOM 1379 O O . HIS A 1 174 ? 9.243 -7.343 -35.848 1.00 86.06 174 HIS A O 1
ATOM 1385 N N . ILE A 1 175 ? 9.283 -9.042 -34.363 1.00 85.06 175 ILE A N 1
ATOM 1386 C CA . ILE A 1 175 ? 7.866 -9.426 -34.518 1.00 85.06 175 ILE A CA 1
ATOM 1387 C C . ILE A 1 175 ? 7.023 -8.785 -33.409 1.00 85.06 175 ILE A C 1
ATOM 1389 O O . ILE A 1 175 ? 6.140 -7.983 -33.690 1.00 85.06 175 ILE A O 1
ATOM 1393 N N . ILE A 1 176 ? 7.338 -9.082 -32.144 1.00 84.94 176 ILE A N 1
ATOM 1394 C CA . ILE A 1 176 ? 6.594 -8.594 -30.967 1.00 84.94 176 ILE A CA 1
ATOM 1395 C C . ILE A 1 176 ? 6.939 -7.127 -30.649 1.00 84.94 176 ILE A C 1
ATOM 1397 O O . ILE A 1 176 ? 6.149 -6.432 -30.016 1.00 84.94 176 ILE A O 1
ATOM 1401 N N . ARG A 1 177 ? 8.099 -6.638 -31.117 1.00 84.12 177 ARG A N 1
ATOM 1402 C CA . ARG A 1 177 ? 8.609 -5.272 -30.885 1.00 84.12 177 ARG A CA 1
ATOM 1403 C C . ARG A 1 177 ? 8.694 -4.908 -29.403 1.00 84.12 177 ARG A C 1
ATOM 1405 O O . ARG A 1 177 ? 8.317 -3.812 -28.993 1.00 84.12 177 ARG A O 1
ATOM 1412 N N . VAL A 1 178 ? 9.219 -5.830 -28.597 1.00 85.00 178 VAL A N 1
ATOM 1413 C CA . VAL A 1 178 ? 9.515 -5.570 -27.186 1.00 85.00 178 VAL A CA 1
ATOM 1414 C C . VAL A 1 178 ? 10.523 -4.414 -27.105 1.00 85.00 178 VAL A C 1
ATOM 1416 O O . VAL A 1 178 ? 11.603 -4.519 -27.695 1.00 85.00 178 VAL A O 1
ATOM 1419 N N . PRO A 1 179 ? 10.207 -3.311 -26.401 1.00 81.06 179 PRO A N 1
ATOM 1420 C CA . PRO A 1 179 ? 11.106 -2.172 -26.293 1.00 81.06 179 PRO A CA 1
ATOM 1421 C C . PRO A 1 179 ? 12.350 -2.577 -25.501 1.00 81.06 179 PRO A C 1
ATOM 1423 O O . PRO A 1 179 ? 12.290 -2.842 -24.301 1.00 81.06 179 PRO A O 1
ATOM 1426 N N . ILE A 1 180 ? 13.487 -2.637 -26.187 1.00 80.38 180 ILE A N 1
ATOM 1427 C CA . ILE A 1 180 ? 14.791 -2.880 -25.573 1.00 80.38 180 ILE A CA 1
ATOM 1428 C C . ILE A 1 180 ? 15.491 -1.549 -25.316 1.00 80.38 180 ILE A C 1
ATOM 1430 O O . ILE A 1 180 ? 15.559 -0.683 -26.191 1.00 80.38 180 ILE A O 1
ATOM 1434 N N . MET A 1 181 ? 16.031 -1.389 -24.110 1.00 78.25 181 MET A N 1
ATOM 1435 C CA . MET A 1 181 ? 16.861 -0.234 -23.788 1.00 78.25 181 MET A CA 1
ATOM 1436 C C . MET A 1 181 ? 18.131 -0.281 -24.643 1.00 78.25 181 MET A C 1
ATOM 1438 O O . MET A 1 181 ? 18.848 -1.283 -24.661 1.00 78.25 181 MET A O 1
ATOM 1442 N N . GLN A 1 182 ? 18.399 0.799 -25.374 1.00 78.00 182 GLN A N 1
ATOM 1443 C CA . GLN A 1 182 ? 19.600 0.894 -26.195 1.00 78.00 182 GLN A CA 1
ATOM 1444 C C . GLN A 1 182 ? 20.829 1.045 -25.299 1.00 78.00 182 GLN A C 1
ATOM 1446 O O . GLN A 1 182 ? 20.856 1.867 -24.385 1.00 78.00 182 GLN A O 1
ATOM 1451 N N . HIS A 1 183 ? 21.866 0.256 -25.576 1.00 85.88 183 HIS A N 1
ATOM 1452 C CA . HIS A 1 183 ? 23.136 0.383 -24.875 1.00 85.88 183 HIS A CA 1
ATOM 1453 C C . HIS A 1 183 ? 23.789 1.736 -25.198 1.00 85.88 183 HIS A C 1
ATOM 1455 O O . HIS A 1 183 ? 23.797 2.163 -26.355 1.00 85.88 183 HIS A O 1
ATOM 1461 N N . HIS A 1 184 ? 24.390 2.381 -24.195 1.00 87.81 184 HIS A N 1
ATOM 1462 C CA . HIS A 1 184 ? 24.966 3.728 -24.310 1.00 87.81 184 HIS A CA 1
ATOM 1463 C C . HIS A 1 184 ? 25.958 3.873 -25.481 1.00 87.81 184 HIS A C 1
ATOM 1465 O O . HIS A 1 184 ? 25.954 4.889 -26.170 1.00 87.81 184 HIS A O 1
ATOM 1471 N N . ALA A 1 185 ? 26.753 2.835 -25.766 1.00 90.50 185 ALA A N 1
ATOM 1472 C CA . ALA A 1 185 ? 27.698 2.830 -26.887 1.00 90.50 185 ALA A CA 1
ATOM 1473 C C . ALA A 1 185 ? 27.020 3.007 -28.261 1.00 90.50 185 ALA A C 1
ATOM 1475 O O . ALA A 1 185 ? 27.561 3.676 -29.139 1.00 90.50 185 ALA A O 1
ATOM 1476 N N . VAL A 1 186 ? 25.818 2.447 -28.445 1.00 87.00 186 VAL A N 1
ATOM 1477 C CA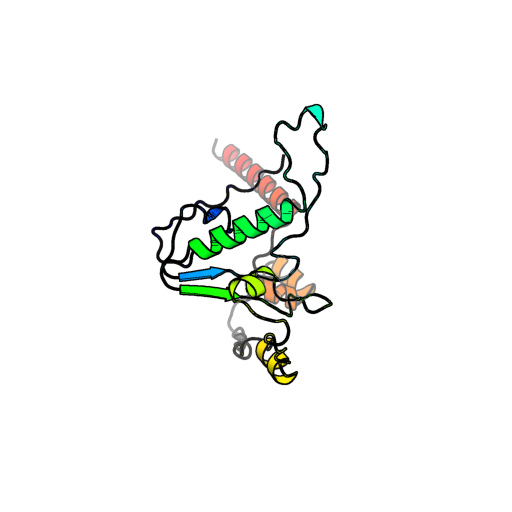 . VAL A 1 186 ? 25.054 2.573 -29.697 1.00 87.00 186 VAL A CA 1
ATOM 1478 C C . VAL A 1 186 ? 24.517 3.994 -29.851 1.00 87.00 186 VAL A C 1
ATOM 1480 O O . VAL A 1 186 ? 24.620 4.564 -30.935 1.00 87.00 186 VAL A O 1
ATOM 1483 N N . VAL A 1 187 ? 24.010 4.577 -28.759 1.00 89.12 187 VAL A N 1
ATOM 1484 C CA . VAL A 1 187 ? 23.495 5.957 -28.724 1.00 89.12 187 VAL A CA 1
ATOM 1485 C C . VAL A 1 187 ? 24.607 6.959 -29.045 1.00 89.12 187 VAL A C 1
ATOM 1487 O O . VAL A 1 187 ? 24.424 7.859 -29.868 1.00 89.12 187 VAL A O 1
ATOM 1490 N N . TYR A 1 188 ? 25.787 6.767 -28.450 1.00 93.06 188 TYR A N 1
ATOM 1491 C CA . TYR A 1 188 ? 26.962 7.589 -28.732 1.00 93.06 188 TYR A CA 1
ATOM 1492 C C . TYR A 1 188 ? 27.388 7.492 -30.204 1.00 93.06 188 TYR A C 1
ATOM 1494 O O . TYR A 1 188 ? 27.589 8.515 -30.859 1.00 93.06 188 TYR A O 1
ATOM 1502 N N . GLY A 1 189 ? 27.454 6.272 -30.749 1.00 92.50 189 GLY A N 1
ATOM 1503 C CA . GLY A 1 189 ? 27.776 6.050 -32.158 1.00 92.50 189 GLY A CA 1
ATOM 1504 C C . GLY A 1 189 ? 26.810 6.771 -33.101 1.00 92.50 189 GLY A C 1
ATOM 1505 O O . GLY A 1 189 ? 27.252 7.479 -34.005 1.00 92.50 189 GLY A O 1
ATOM 1506 N N . SER A 1 190 ? 25.495 6.662 -32.870 1.00 90.44 190 SER A N 1
ATOM 1507 C CA . SER A 1 190 ? 24.502 7.367 -33.692 1.00 90.44 190 SER A CA 1
ATOM 1508 C C . SER A 1 190 ? 24.640 8.887 -33.619 1.00 90.44 190 SER A C 1
ATOM 1510 O O . SER A 1 190 ? 24.597 9.540 -34.659 1.00 90.44 190 SER A O 1
ATOM 1512 N N . ALA A 1 191 ? 24.873 9.442 -32.426 1.00 94.19 191 ALA A N 1
ATOM 1513 C CA . ALA A 1 191 ? 25.034 10.882 -32.246 1.00 94.19 191 ALA A CA 1
ATOM 1514 C C . ALA A 1 191 ? 26.266 11.417 -32.996 1.00 94.19 191 ALA A C 1
ATOM 1516 O O . ALA A 1 191 ? 26.209 12.478 -33.618 1.00 94.19 191 ALA A O 1
ATOM 1517 N N . LEU A 1 192 ? 27.369 10.662 -32.993 1.00 95.50 192 LEU A N 1
ATOM 1518 C CA . LEU A 1 192 ? 28.584 11.028 -33.717 1.00 95.50 192 LEU A CA 1
ATOM 1519 C C . LEU A 1 192 ? 28.364 10.995 -35.236 1.00 95.50 192 LEU A C 1
ATOM 1521 O O . LEU A 1 192 ? 28.718 11.953 -35.926 1.00 95.50 192 LEU A O 1
ATOM 1525 N N . HIS A 1 193 ? 27.728 9.941 -35.758 1.00 93.94 193 HIS A N 1
ATOM 1526 C CA . HIS A 1 193 ? 27.372 9.862 -37.178 1.00 93.94 193 HIS A CA 1
ATOM 1527 C C . HIS A 1 193 ? 26.466 11.020 -37.611 1.00 93.94 193 HIS A C 1
ATOM 1529 O O . HIS A 1 193 ? 26.699 11.621 -38.661 1.00 93.94 193 HIS A O 1
ATOM 1535 N N . GLU A 1 194 ? 25.474 11.370 -36.793 1.00 95.25 194 GLU A N 1
ATOM 1536 C CA . GLU A 1 194 ? 24.569 12.484 -37.067 1.00 95.25 194 GLU A CA 1
ATOM 1537 C C . GLU A 1 194 ? 25.303 13.832 -37.067 1.00 95.25 194 GLU A C 1
ATOM 1539 O O . GLU A 1 194 ? 25.127 14.637 -37.987 1.00 95.25 194 GLU A O 1
ATOM 1544 N N . ALA A 1 195 ? 26.182 14.068 -36.089 1.00 96.19 195 ALA A N 1
ATOM 1545 C CA . ALA A 1 195 ? 26.983 15.286 -36.010 1.00 96.19 195 ALA A CA 1
ATOM 1546 C C . ALA A 1 195 ? 27.880 15.460 -37.246 1.00 96.19 195 ALA A C 1
ATOM 1548 O O . ALA A 1 195 ? 27.903 16.533 -37.857 1.00 96.19 195 ALA A O 1
ATOM 1549 N N . VAL A 1 196 ? 28.565 14.391 -37.660 1.00 96.12 196 VAL A N 1
ATOM 1550 C CA . VAL A 1 196 ? 29.435 14.388 -38.843 1.00 96.12 196 VAL A CA 1
ATOM 1551 C C . VAL A 1 196 ? 28.625 14.604 -40.123 1.00 96.12 196 VAL A C 1
ATOM 1553 O O . VAL A 1 196 ? 28.987 15.438 -40.954 1.00 96.12 196 VAL A O 1
ATOM 1556 N N . GLN A 1 197 ? 27.492 13.915 -40.276 1.00 95.25 197 GLN A N 1
ATOM 1557 C CA . GLN A 1 197 ? 26.608 14.091 -41.428 1.00 95.25 197 GLN A CA 1
ATOM 1558 C C . GLN A 1 197 ? 26.094 15.531 -41.530 1.00 95.25 197 GLN A C 1
ATOM 1560 O O . GLN A 1 197 ? 26.081 16.117 -42.615 1.00 95.25 197 GLN A O 1
ATOM 1565 N N . LYS A 1 198 ? 25.683 16.119 -40.402 1.00 94.44 198 LYS A N 1
ATOM 1566 C CA . LYS A 1 198 ? 25.194 17.498 -40.335 1.00 94.44 198 LYS A CA 1
ATOM 1567 C C . LYS A 1 198 ? 26.293 18.501 -40.662 1.00 94.44 198 LYS A C 1
ATOM 1569 O O . LYS A 1 198 ? 26.030 19.460 -41.385 1.00 94.44 198 LYS A O 1
ATOM 1574 N N . TYR A 1 199 ? 27.512 18.263 -40.181 1.00 95.50 199 TYR A N 1
ATOM 1575 C CA . TYR A 1 199 ? 28.678 19.071 -40.524 1.00 95.50 199 TYR A CA 1
ATOM 1576 C C . TYR A 1 199 ? 28.934 19.071 -42.037 1.00 95.50 199 TYR A C 1
ATOM 1578 O O . TYR A 1 199 ? 28.980 20.138 -42.647 1.00 95.50 199 TYR A O 1
ATOM 1586 N N . TYR A 1 200 ? 29.015 17.895 -42.666 1.00 95.44 200 TYR A N 1
ATOM 1587 C CA . TYR A 1 200 ? 29.278 17.807 -44.105 1.00 95.44 200 TYR A CA 1
ATOM 1588 C C . TYR A 1 200 ? 28.138 18.355 -44.961 1.00 95.44 200 TYR A C 1
ATOM 1590 O O . TYR A 1 200 ? 28.400 19.031 -45.952 1.00 95.44 200 TYR A O 1
ATOM 1598 N N . ARG A 1 201 ? 26.877 18.139 -44.565 1.00 94.12 201 ARG A N 1
ATOM 1599 C CA . ARG A 1 201 ? 25.729 18.755 -45.247 1.00 94.12 201 ARG A CA 1
ATOM 1600 C C . ARG A 1 201 ? 25.793 20.278 -45.207 1.00 94.12 201 ARG A C 1
ATOM 1602 O O . ARG A 1 201 ? 25.563 20.897 -46.236 1.00 94.12 201 ARG A O 1
ATOM 1609 N N . ARG A 1 202 ? 26.147 20.866 -44.058 1.00 92.19 202 ARG A N 1
ATOM 1610 C CA . ARG A 1 202 ? 26.317 22.322 -43.924 1.00 92.19 202 ARG A CA 1
ATOM 1611 C C . ARG A 1 202 ? 27.478 22.844 -44.764 1.00 92.19 202 ARG A C 1
ATOM 1613 O O . ARG A 1 202 ? 27.322 23.841 -45.447 1.00 92.19 202 ARG A O 1
ATOM 1620 N N . ARG A 1 203 ? 28.604 22.123 -44.797 1.00 90.44 203 ARG A N 1
ATOM 1621 C CA . ARG A 1 203 ? 29.740 22.465 -45.671 1.00 90.44 203 ARG A CA 1
ATOM 1622 C C . ARG A 1 203 ? 29.397 22.424 -47.162 1.00 90.44 203 ARG A C 1
ATOM 1624 O O . ARG A 1 203 ? 30.020 23.141 -47.933 1.00 90.44 203 ARG A O 1
ATOM 1631 N N . LEU A 1 204 ? 28.474 21.553 -47.570 1.00 90.62 204 LEU A N 1
ATOM 1632 C CA . LEU A 1 204 ? 28.008 21.456 -48.956 1.00 90.62 204 LEU A CA 1
ATOM 1633 C C . LEU A 1 204 ? 26.987 22.545 -49.311 1.00 90.62 204 LEU A C 1
ATOM 1635 O O . LEU A 1 204 ? 26.889 22.908 -50.477 1.00 90.62 204 LEU A O 1
ATOM 1639 N N . SER A 1 205 ? 26.234 23.057 -48.332 1.00 87.25 205 SER A N 1
ATOM 1640 C CA . SER A 1 205 ? 25.230 24.108 -48.540 1.00 87.25 205 SER A CA 1
ATOM 1641 C C . SER A 1 205 ? 25.774 25.542 -48.472 1.00 87.25 205 SER A C 1
ATOM 1643 O O . SER A 1 205 ? 24.997 26.463 -48.713 1.00 87.25 205 SER A O 1
ATOM 1645 N N . GLY A 1 206 ? 27.069 25.723 -48.177 1.00 64.56 206 GLY A N 1
ATOM 1646 C CA . GLY A 1 206 ? 27.689 27.030 -47.918 1.00 64.56 206 GLY A CA 1
ATOM 1647 C C . GLY A 1 206 ? 27.706 27.365 -46.436 1.00 64.56 206 GLY A C 1
ATOM 1648 O O . GLY A 1 206 ? 26.606 27.504 -45.857 1.00 64.56 206 GLY A O 1
#

Radius of gyration: 28.97 Å; Cα contacts (8 Å, |Δi|>4): 136; chains: 1; bounding box: 48×53×81 Å